Protein AF-A0A2P4ET01-F1 (afdb_monomer_lite)

Organism: NCBI:txid1708783

Radius of gyration: 26.39 Å; chains: 1; bounding box: 50×72×76 Å

Sequence (195 aa):
MEWIFYALVLAAALVLLSKARKNETTRSTWNAPTLKTTQPKAQEDEKKPEQSKGAKKWDDGYKYAPDEAWPFTKRRLITDTEIVLFERLKEALPNHHIFTQVQLSQMVSIKKGHSFQRWFARISRMSVDFVVTDQNLNTIAAIELDDKTHYMDEQRQKADAKKDKVLTAAGIRVIRWRCEVMPSTEQIALAFPEA

pLDDT: mean 77.94, std 24.0, range [29.92, 98.62]

Structure (mmCIF, N/CA/C/O backbone):
data_AF-A0A2P4ET01-F1
#
_entry.id   AF-A0A2P4ET01-F1
#
loop_
_atom_site.group_PDB
_atom_site.id
_atom_site.type_symbol
_atom_site.label_atom_id
_atom_site.label_alt_id
_atom_site.label_comp_id
_atom_site.label_asym_id
_atom_site.label_entity_id
_atom_site.label_seq_id
_atom_site.pdbx_PDB_ins_code
_atom_site.Cartn_x
_atom_site.Cartn_y
_atom_site.Cartn_z
_atom_site.occupancy
_atom_site.B_iso_or_equiv
_atom_site.auth_seq_id
_atom_site.auth_comp_id
_atom_site.auth_asym_id
_atom_site.auth_atom_id
_atom_site.pdbx_PDB_model_num
ATOM 1 N N . MET A 1 1 ? -17.326 -51.493 27.953 1.00 59.59 1 MET A N 1
ATOM 2 C CA . MET A 1 1 ? -17.780 -51.684 26.557 1.00 59.59 1 MET A CA 1
ATOM 3 C C . MET A 1 1 ? -17.803 -50.384 25.741 1.00 59.59 1 MET A C 1
ATOM 5 O O . MET A 1 1 ? -17.808 -50.478 24.527 1.00 59.59 1 MET A O 1
ATOM 9 N N . GLU A 1 2 ? -17.704 -49.195 26.354 1.00 60.84 2 GLU A N 1
ATOM 10 C CA . GLU A 1 2 ? -17.703 -47.897 25.637 1.00 60.84 2 GLU A CA 1
ATOM 11 C C . GLU A 1 2 ? -16.335 -47.466 25.054 1.00 60.84 2 GLU A C 1
ATOM 13 O O . GLU A 1 2 ? -16.271 -46.642 24.151 1.00 60.84 2 GLU A O 1
ATOM 18 N N . TRP A 1 3 ? -15.212 -48.041 25.503 1.00 47.56 3 TRP A N 1
ATOM 19 C CA . TRP A 1 3 ? -13.865 -47.607 25.077 1.00 47.56 3 TRP A CA 1
ATOM 20 C C . TRP A 1 3 ? -13.464 -48.077 23.667 1.00 47.56 3 TRP A C 1
ATOM 22 O O . TRP A 1 3 ? -12.583 -47.489 23.042 1.00 47.56 3 TRP A O 1
ATOM 32 N N . ILE A 1 4 ? -14.122 -49.116 23.143 1.00 61.19 4 ILE A N 1
ATOM 33 C CA . ILE A 1 4 ? -13.810 -49.683 21.821 1.00 61.19 4 ILE A CA 1
ATOM 34 C C . ILE A 1 4 ? -14.336 -48.768 20.701 1.00 61.19 4 ILE A C 1
ATOM 36 O O . ILE A 1 4 ? -13.681 -48.626 19.669 1.00 61.19 4 ILE A O 1
ATOM 40 N N . PHE A 1 5 ? -15.457 -48.069 20.921 1.00 57.66 5 PHE A N 1
ATOM 41 C CA . PHE A 1 5 ? -15.995 -47.112 19.949 1.00 57.66 5 PHE A CA 1
ATOM 42 C C . PHE A 1 5 ? -15.116 -45.861 19.821 1.00 57.66 5 PHE A C 1
ATOM 44 O O . PHE A 1 5 ? -14.826 -45.437 18.703 1.00 57.66 5 PHE A O 1
ATOM 51 N N . TYR A 1 6 ? -14.597 -45.326 20.933 1.00 63.03 6 TYR A N 1
ATOM 52 C CA . TYR A 1 6 ? -13.664 -44.192 20.891 1.00 63.03 6 TYR A CA 1
ATOM 53 C C . TYR A 1 6 ? -12.343 -44.550 20.199 1.00 63.03 6 TYR A C 1
ATOM 55 O O . TYR A 1 6 ? -11.844 -43.756 19.404 1.00 63.03 6 TYR A O 1
ATOM 63 N N . ALA A 1 7 ? -11.811 -45.759 20.419 1.00 65.75 7 ALA A N 1
ATOM 64 C CA . ALA A 1 7 ? -10.594 -46.223 19.749 1.00 65.75 7 ALA A CA 1
ATOM 65 C C . ALA A 1 7 ? -10.769 -46.361 18.223 1.00 65.75 7 ALA A C 1
ATOM 67 O O . ALA A 1 7 ? -9.862 -46.009 17.466 1.00 65.75 7 ALA A O 1
ATOM 68 N N . LEU A 1 8 ? -11.940 -46.810 17.756 1.00 62.75 8 LEU A N 1
ATOM 69 C CA . LEU A 1 8 ? -12.240 -46.931 16.324 1.00 62.75 8 LEU A CA 1
ATOM 70 C C . LEU A 1 8 ? 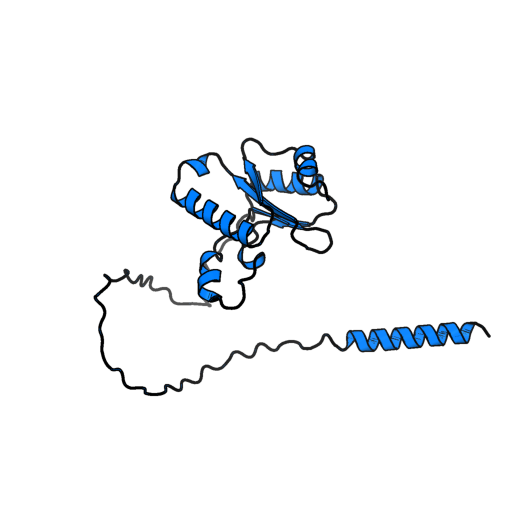-12.433 -45.570 15.641 1.00 62.75 8 LEU A C 1
ATOM 72 O O . LEU A 1 8 ? -11.940 -45.375 14.529 1.00 62.75 8 LEU A O 1
ATOM 76 N N . VAL A 1 9 ? -13.081 -44.608 16.307 1.00 69.06 9 VAL A N 1
ATOM 77 C CA . VAL A 1 9 ? -13.248 -43.244 15.773 1.00 69.06 9 VAL A CA 1
ATOM 78 C C . VAL A 1 9 ? -11.900 -42.512 15.700 1.00 69.06 9 VAL A C 1
ATOM 80 O O . VAL A 1 9 ? -11.610 -41.865 14.692 1.00 69.06 9 VAL A O 1
ATOM 83 N N . LEU A 1 10 ? -11.028 -42.674 16.703 1.00 68.62 10 LEU A N 1
ATOM 84 C CA . LEU A 1 10 ? -9.681 -42.085 16.695 1.00 68.62 10 LEU A CA 1
ATOM 85 C C . LEU A 1 10 ? -8.776 -42.714 15.624 1.00 68.62 10 LEU A C 1
ATOM 87 O O . LEU A 1 10 ? -8.044 -41.999 14.937 1.00 68.62 10 LEU A O 1
ATOM 91 N N . ALA A 1 11 ? -8.864 -44.034 15.425 1.00 68.06 11 ALA A N 1
ATOM 92 C CA . ALA A 1 11 ? -8.135 -44.727 14.365 1.00 68.06 11 ALA A CA 1
ATOM 93 C C . ALA A 1 11 ? -8.599 -44.281 12.964 1.00 68.06 11 ALA A C 1
ATOM 95 O O . ALA A 1 11 ? -7.764 -44.027 12.094 1.00 68.06 11 ALA A O 1
ATOM 96 N N . ALA A 1 12 ? -9.909 -44.106 12.750 1.00 65.19 12 ALA A N 1
ATOM 97 C CA . ALA A 1 12 ? -10.452 -43.604 11.487 1.00 65.19 12 ALA A CA 1
ATOM 98 C C . ALA A 1 12 ? -10.036 -42.145 11.206 1.00 65.19 12 ALA A C 1
ATOM 100 O O . ALA A 1 12 ? -9.646 -41.826 10.079 1.00 65.19 12 ALA A O 1
ATOM 101 N N . ALA A 1 13 ? -10.037 -41.276 12.224 1.00 67.88 13 ALA A N 1
ATOM 102 C CA . ALA A 1 13 ? -9.592 -39.886 12.103 1.00 67.88 13 ALA A CA 1
ATOM 103 C C . ALA A 1 13 ? -8.090 -39.780 11.775 1.00 67.88 13 ALA A C 1
ATOM 105 O O . ALA A 1 13 ? -7.708 -39.015 10.889 1.00 67.88 13 ALA A O 1
ATOM 106 N N . LEU A 1 14 ? -7.237 -40.597 12.408 1.00 62.78 14 LEU A N 1
ATOM 107 C CA . LEU A 1 14 ? -5.798 -40.648 12.111 1.00 62.78 14 LEU A CA 1
ATOM 108 C C . LEU A 1 14 ? -5.507 -41.168 10.694 1.00 62.78 14 LEU A C 1
ATOM 110 O O . LEU A 1 14 ? -4.622 -40.642 10.015 1.00 62.78 14 LEU A O 1
ATOM 114 N N . VAL A 1 15 ? -6.277 -42.145 10.202 1.00 63.66 15 VAL A N 1
ATOM 115 C CA . VAL A 1 15 ? -6.161 -42.626 8.814 1.00 63.66 15 VAL A CA 1
ATOM 116 C C . VAL A 1 15 ? -6.576 -41.538 7.815 1.00 63.66 15 VAL A C 1
ATOM 118 O O . VAL A 1 15 ? -5.875 -41.348 6.815 1.00 63.66 15 VAL A O 1
ATOM 121 N N . LEU A 1 16 ? -7.641 -40.777 8.092 1.00 54.50 16 LEU A N 1
ATOM 122 C CA . LEU A 1 16 ? -8.077 -39.650 7.254 1.00 54.50 16 LEU A CA 1
ATOM 123 C C . LEU A 1 16 ? -7.055 -38.497 7.249 1.00 54.50 16 LEU A C 1
ATOM 125 O O . LEU A 1 16 ? -6.711 -38.000 6.176 1.00 54.50 16 LEU A O 1
ATOM 129 N N . LEU A 1 17 ? -6.474 -38.151 8.403 1.00 54.31 17 LEU A N 1
ATOM 130 C CA . LEU A 1 17 ? -5.383 -37.171 8.514 1.00 54.31 17 LEU A CA 1
ATOM 131 C C . LEU A 1 17 ? -4.101 -37.632 7.794 1.00 54.31 17 LEU A C 1
ATOM 133 O O . LEU A 1 17 ? -3.411 -36.819 7.179 1.00 54.31 17 LEU A O 1
ATOM 137 N N . SER A 1 18 ? -3.804 -38.938 7.782 1.00 53.22 18 SER A N 1
ATOM 138 C CA . SER A 1 18 ? -2.654 -39.489 7.046 1.00 53.22 18 SER A CA 1
ATOM 139 C C . SER A 1 18 ? -2.829 -39.453 5.520 1.00 53.22 18 SER A C 1
ATOM 141 O O . SER A 1 18 ? -1.851 -39.256 4.795 1.00 53.22 18 SER A O 1
ATOM 143 N N . LYS A 1 19 ? -4.068 -39.610 5.023 1.00 49.25 19 LYS A N 1
ATOM 144 C CA . LYS A 1 19 ? -4.393 -39.504 3.591 1.00 49.25 19 LYS A CA 1
ATOM 145 C C . LYS A 1 19 ? -4.434 -38.048 3.126 1.00 49.25 19 LYS A C 1
ATOM 147 O O . LYS A 1 19 ? -3.954 -37.772 2.032 1.00 49.25 19 LYS A O 1
ATOM 152 N N . ALA A 1 20 ? -4.912 -37.123 3.962 1.00 51.88 20 ALA A N 1
ATOM 153 C CA . ALA A 1 20 ? -4.895 -35.690 3.661 1.00 51.88 20 ALA A CA 1
ATOM 154 C C . ALA A 1 20 ? -3.463 -35.120 3.596 1.00 51.88 20 ALA A C 1
ATOM 156 O O . ALA A 1 20 ? -3.163 -34.305 2.730 1.00 51.88 20 ALA A O 1
ATOM 157 N N . ARG A 1 21 ? -2.540 -35.619 4.432 1.00 46.16 21 ARG A N 1
ATOM 158 C CA . ARG A 1 21 ? -1.136 -35.165 4.467 1.00 46.16 21 ARG A CA 1
ATOM 159 C C . ARG A 1 21 ? -0.253 -35.712 3.331 1.00 46.16 21 ARG A C 1
ATOM 161 O O . ARG A 1 21 ? 0.862 -35.236 3.151 1.00 46.16 21 ARG A O 1
ATOM 168 N N . LYS A 1 22 ? -0.720 -36.695 2.548 1.00 39.56 22 LYS A N 1
ATOM 169 C CA . LYS A 1 22 ? 0.042 -37.283 1.424 1.00 39.56 22 LYS A CA 1
ATOM 170 C C . LYS A 1 22 ? -0.187 -36.611 0.063 1.00 39.56 22 LYS A C 1
ATOM 172 O O . LYS A 1 22 ? 0.472 -37.001 -0.895 1.00 39.56 22 LYS A O 1
ATOM 177 N N . ASN A 1 23 ? -1.036 -35.583 -0.017 1.00 43.16 23 ASN A N 1
ATOM 178 C CA . ASN A 1 23 ? -1.298 -34.848 -1.264 1.00 43.16 23 ASN A CA 1
ATOM 179 C C . ASN A 1 23 ? -0.578 -33.493 -1.382 1.00 43.16 23 ASN A C 1
ATOM 181 O O . ASN A 1 23 ? -0.765 -32.794 -2.372 1.00 43.16 23 ASN A O 1
ATOM 185 N N . GLU A 1 24 ? 0.315 -33.155 -0.452 1.00 46.00 24 GLU A N 1
ATOM 186 C CA . GLU A 1 24 ? 1.169 -31.962 -0.536 1.00 46.00 24 GLU A CA 1
ATOM 187 C C . GLU A 1 24 ? 2.645 -32.358 -0.524 1.00 46.00 24 GLU A C 1
ATOM 189 O O . GLU A 1 24 ? 3.422 -32.021 0.366 1.00 46.00 24 GLU A O 1
ATOM 194 N N . THR A 1 25 ? 3.066 -33.142 -1.514 1.00 41.62 25 THR A N 1
ATOM 195 C CA . THR A 1 25 ? 4.495 -33.271 -1.824 1.00 41.62 25 THR A CA 1
ATOM 196 C C . THR A 1 25 ? 4.702 -33.523 -3.312 1.00 41.62 25 THR A C 1
ATOM 198 O O . THR A 1 25 ? 5.247 -34.537 -3.730 1.00 41.62 25 THR A O 1
ATOM 201 N N . THR A 1 26 ? 4.313 -32.554 -4.136 1.00 33.81 26 THR A N 1
ATOM 202 C CA . THR A 1 26 ? 4.977 -32.330 -5.423 1.00 33.81 26 THR A CA 1
ATOM 203 C C . THR A 1 26 ? 5.833 -31.085 -5.276 1.00 33.81 26 THR A C 1
ATOM 205 O O . THR A 1 26 ? 5.405 -29.965 -5.543 1.00 33.81 26 THR A O 1
ATOM 208 N N . ARG A 1 27 ? 7.059 -31.295 -4.793 1.00 32.06 27 ARG A N 1
ATOM 209 C CA . ARG A 1 27 ? 8.150 -30.331 -4.905 1.00 32.06 27 ARG A CA 1
ATOM 210 C C . ARG A 1 27 ? 8.360 -30.125 -6.405 1.00 32.06 27 ARG A C 1
ATOM 212 O O . ARG A 1 27 ? 8.862 -31.026 -7.073 1.00 32.06 27 ARG A O 1
ATOM 219 N N . SER A 1 28 ? 7.893 -29.005 -6.952 1.00 32.97 28 SER A N 1
ATOM 220 C CA . SER A 1 28 ? 8.136 -28.677 -8.352 1.00 32.97 28 SER A CA 1
ATOM 221 C C . SER A 1 28 ? 9.637 -28.460 -8.520 1.00 32.97 28 SER A C 1
ATOM 223 O O . SER A 1 28 ? 10.211 -27.453 -8.110 1.00 32.97 28 SER A O 1
ATOM 225 N N . THR A 1 29 ? 10.314 -29.456 -9.079 1.00 33.69 29 THR A N 1
ATOM 226 C CA . THR A 1 29 ? 11.638 -29.255 -9.649 1.00 33.69 29 THR A CA 1
ATOM 227 C C . THR A 1 29 ? 11.449 -28.287 -10.807 1.00 33.69 29 THR A C 1
ATOM 229 O O . THR A 1 29 ? 10.887 -28.654 -11.841 1.00 33.69 29 THR A O 1
ATOM 232 N N . TRP A 1 30 ? 11.853 -27.033 -10.619 1.00 30.77 30 TRP A N 1
ATOM 233 C CA . TRP A 1 30 ? 12.035 -26.101 -11.722 1.00 30.77 30 TRP A CA 1
ATOM 234 C C . TRP A 1 30 ? 13.070 -26.701 -12.679 1.00 30.77 30 TRP A C 1
ATOM 236 O O . TRP A 1 30 ? 14.272 -26.588 -12.464 1.00 30.77 30 TRP A O 1
ATOM 246 N N . ASN A 1 31 ? 12.591 -27.366 -13.728 1.00 40.50 31 ASN A N 1
ATOM 247 C CA . ASN A 1 31 ? 13.390 -27.708 -14.892 1.00 40.50 31 ASN A CA 1
ATOM 248 C C . ASN A 1 31 ? 13.282 -26.530 -15.859 1.00 40.50 31 ASN A C 1
ATOM 250 O O . ASN A 1 31 ? 12.220 -26.284 -16.431 1.00 40.50 31 ASN A O 1
ATOM 254 N N . ALA A 1 32 ? 14.373 -25.781 -16.016 1.00 37.53 32 ALA A N 1
ATOM 255 C CA . ALA A 1 32 ? 14.478 -24.774 -17.062 1.00 37.53 32 ALA A CA 1
ATOM 256 C C . ALA A 1 32 ? 14.267 -25.448 -18.434 1.00 37.53 32 ALA A C 1
ATOM 258 O O . ALA A 1 32 ? 14.922 -26.458 -18.711 1.00 37.53 32 ALA A O 1
ATOM 259 N N . PRO A 1 33 ? 13.390 -24.932 -19.314 1.00 34.91 33 PRO A N 1
ATOM 260 C CA . PRO A 1 33 ? 13.325 -25.423 -20.679 1.00 34.91 33 PRO A CA 1
ATOM 261 C C . PRO A 1 33 ? 14.655 -25.105 -21.364 1.00 34.91 33 PRO A C 1
ATOM 263 O O . PRO A 1 33 ? 15.027 -23.942 -21.521 1.00 34.91 33 PRO A O 1
ATOM 266 N N . THR A 1 34 ? 15.382 -26.140 -21.776 1.00 36.97 34 THR A N 1
ATOM 267 C CA . THR A 1 34 ? 16.484 -25.989 -22.722 1.00 36.97 34 THR A CA 1
ATOM 268 C C . THR A 1 34 ? 15.888 -25.490 -24.035 1.00 36.97 34 THR A C 1
ATOM 270 O O . THR A 1 34 ? 15.193 -26.224 -24.735 1.00 36.97 34 THR A O 1
ATOM 273 N N . LEU A 1 35 ? 16.135 -24.221 -24.364 1.00 34.50 35 LEU A N 1
ATOM 274 C CA . LEU A 1 35 ? 15.866 -23.666 -25.688 1.00 34.50 35 LEU A CA 1
ATOM 275 C C . LEU A 1 35 ? 16.778 -24.376 -26.695 1.00 34.50 35 LEU A C 1
ATOM 277 O O . LEU A 1 35 ? 17.897 -23.947 -26.967 1.00 34.50 35 LEU A O 1
ATOM 281 N N . LYS A 1 36 ? 16.304 -25.497 -27.242 1.00 33.72 36 LYS A N 1
ATOM 282 C CA . LYS A 1 36 ? 16.839 -26.044 -28.485 1.00 33.72 36 LYS A CA 1
ATOM 283 C C . LYS A 1 36 ? 16.315 -25.181 -29.625 1.00 33.72 36 LYS A C 1
ATOM 285 O O . LYS A 1 36 ? 15.137 -25.220 -29.965 1.00 33.72 36 LYS A O 1
ATOM 290 N N . THR A 1 37 ? 17.217 -24.388 -30.189 1.00 37.09 37 THR A N 1
ATOM 291 C CA . THR A 1 37 ? 17.047 -23.706 -31.469 1.00 37.09 37 THR A CA 1
ATOM 292 C C . THR A 1 37 ? 16.610 -24.707 -32.533 1.00 37.09 37 THR A C 1
ATOM 294 O O . THR A 1 37 ? 17.335 -25.643 -32.863 1.00 37.09 37 THR A O 1
ATOM 297 N N . THR A 1 38 ? 15.432 -24.499 -33.108 1.00 29.92 38 THR A N 1
ATOM 298 C CA . THR A 1 38 ? 15.078 -25.027 -34.427 1.00 29.92 38 THR A CA 1
ATOM 299 C C . THR A 1 38 ? 14.215 -23.972 -35.104 1.00 29.92 38 THR A C 1
ATOM 301 O O . THR A 1 38 ? 13.073 -23.744 -34.716 1.00 29.92 38 THR A O 1
ATOM 304 N N . GLN A 1 39 ? 14.809 -23.260 -36.060 1.00 30.83 39 GLN A N 1
ATOM 305 C CA . GLN A 1 39 ? 14.118 -22.291 -36.906 1.00 30.83 39 GLN A CA 1
ATOM 306 C C . GLN A 1 39 ? 13.350 -23.041 -38.008 1.00 30.83 39 GLN A C 1
ATOM 308 O O . GLN A 1 39 ? 13.971 -23.834 -38.718 1.00 30.83 39 GLN A O 1
ATOM 313 N N . PRO A 1 40 ? 12.050 -22.782 -38.224 1.00 32.19 40 PRO A N 1
ATOM 314 C CA . PRO A 1 40 ? 11.396 -23.076 -39.490 1.00 32.19 40 PRO A CA 1
ATOM 315 C C . PRO A 1 40 ? 11.608 -21.902 -40.455 1.00 32.19 40 PRO A C 1
ATOM 317 O O . PRO A 1 40 ? 11.363 -20.746 -40.114 1.00 32.19 40 PRO A O 1
ATOM 320 N N . LYS A 1 41 ? 12.062 -22.208 -41.672 1.00 32.31 41 LYS A N 1
ATOM 321 C CA . LYS A 1 41 ? 12.221 -21.261 -42.781 1.00 32.31 41 LYS A CA 1
ATOM 322 C C . LYS A 1 41 ? 10.844 -21.009 -43.409 1.00 32.31 41 LYS A C 1
ATOM 324 O O . LYS A 1 41 ? 10.270 -21.935 -43.974 1.00 32.31 41 LYS A O 1
ATOM 329 N N . ALA A 1 42 ? 10.329 -19.786 -43.322 1.00 33.62 42 ALA A N 1
ATOM 330 C CA . ALA A 1 42 ? 9.162 -19.336 -44.079 1.00 33.62 42 ALA A CA 1
ATOM 331 C C . ALA A 1 42 ? 9.531 -18.051 -44.832 1.00 33.62 42 ALA A C 1
ATOM 333 O O . ALA A 1 42 ? 10.117 -17.140 -44.252 1.00 33.62 42 ALA A O 1
ATOM 334 N N . GLN A 1 43 ? 9.261 -18.052 -46.138 1.00 32.50 43 GLN A N 1
ATOM 335 C CA . GLN A 1 43 ? 9.552 -16.978 -47.087 1.00 32.50 43 GLN A CA 1
ATOM 336 C C . GLN A 1 43 ? 8.776 -15.699 -46.748 1.00 32.50 43 GLN A C 1
ATOM 338 O O . GLN A 1 43 ? 7.576 -15.745 -46.488 1.00 32.50 43 GLN A O 1
ATOM 343 N N . GLU A 1 44 ? 9.490 -14.575 -46.768 1.00 32.09 44 GLU A N 1
ATOM 344 C CA . GLU A 1 44 ? 8.972 -13.220 -46.598 1.00 32.09 44 GLU A CA 1
ATOM 345 C C . GLU A 1 44 ? 8.571 -12.6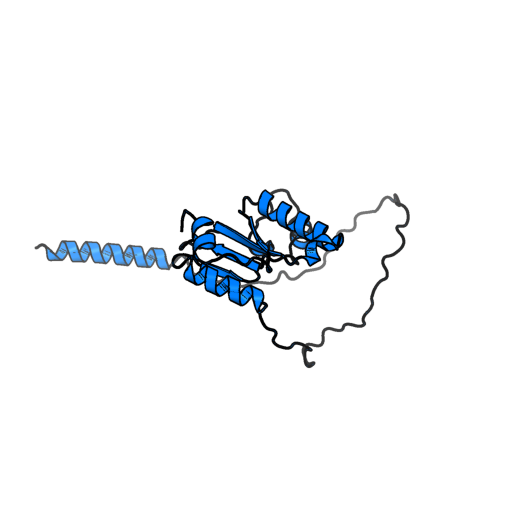42 -47.962 1.00 32.09 44 GLU A C 1
ATOM 347 O O . GLU A 1 44 ? 9.413 -12.537 -48.853 1.00 32.09 44 GLU A O 1
ATOM 352 N N . ASP A 1 45 ? 7.311 -12.223 -48.100 1.00 32.59 45 ASP A N 1
ATOM 353 C CA . ASP A 1 45 ? 6.897 -11.238 -49.101 1.00 32.59 45 ASP A CA 1
ATOM 354 C C . ASP A 1 45 ? 6.913 -9.846 -48.445 1.00 32.59 45 ASP A C 1
ATOM 356 O O . ASP A 1 45 ? 6.194 -9.567 -47.480 1.00 32.59 45 ASP A O 1
ATOM 360 N N . GLU A 1 46 ? 7.781 -8.976 -48.961 1.00 35.09 46 GLU A N 1
ATOM 361 C CA . GLU A 1 46 ? 8.035 -7.612 -48.495 1.00 35.09 46 GLU A CA 1
ATOM 362 C C . GLU A 1 46 ? 6.811 -6.687 -48.612 1.00 35.09 46 GLU A C 1
ATOM 364 O O . GLU A 1 46 ? 6.335 -6.388 -49.708 1.00 35.09 46 GLU A O 1
ATOM 369 N N . LYS A 1 47 ? 6.417 -6.065 -47.491 1.00 32.56 47 LYS A N 1
ATOM 370 C CA . LYS A 1 47 ? 5.928 -4.673 -47.477 1.00 32.56 47 LYS A CA 1
ATOM 371 C C . LYS A 1 47 ? 6.508 -3.920 -46.281 1.00 32.56 47 LYS A C 1
ATOM 373 O O . LYS A 1 47 ? 6.190 -4.197 -45.129 1.00 32.56 47 LYS A O 1
ATOM 378 N N . LYS A 1 48 ? 7.369 -2.950 -46.587 1.00 32.88 48 LYS A N 1
ATOM 379 C CA . LYS A 1 48 ? 8.120 -2.098 -45.655 1.00 32.88 48 LYS A CA 1
ATOM 380 C C . LYS A 1 48 ? 7.245 -0.954 -45.117 1.00 32.88 48 LYS A C 1
ATOM 382 O O . LYS A 1 48 ? 6.804 -0.142 -45.929 1.00 32.88 48 LYS A O 1
ATOM 387 N N . PRO A 1 49 ? 7.050 -0.797 -43.793 1.00 33.16 49 PRO A N 1
ATOM 388 C CA . PRO A 1 49 ? 6.631 0.472 -43.229 1.00 33.16 49 PRO A CA 1
ATOM 389 C C . PRO A 1 49 ? 7.854 1.285 -42.787 1.00 33.16 49 PRO A C 1
ATOM 391 O O . PRO A 1 49 ? 8.713 0.839 -42.030 1.00 33.16 49 PRO A O 1
ATOM 394 N N . GLU A 1 50 ? 7.901 2.476 -43.366 1.00 36.34 50 GLU A N 1
ATOM 395 C CA . GLU A 1 50 ? 8.470 3.747 -42.921 1.00 36.34 50 GLU A CA 1
ATOM 396 C C . GLU A 1 50 ? 9.232 3.805 -41.580 1.00 36.34 50 GLU A C 1
ATOM 398 O O . GLU A 1 50 ? 8.766 3.422 -40.508 1.00 36.34 50 GLU A O 1
ATOM 403 N N . GLN A 1 51 ? 10.438 4.365 -41.677 1.00 34.59 51 GLN A N 1
ATOM 404 C CA . GLN A 1 51 ? 11.468 4.448 -40.649 1.00 34.59 51 GLN A CA 1
ATOM 405 C C . GLN A 1 51 ? 11.049 5.324 -39.456 1.00 34.59 51 GLN A C 1
ATOM 407 O O . GLN A 1 51 ? 11.107 6.553 -39.517 1.00 34.59 51 GLN A O 1
ATOM 412 N N . SER A 1 52 ? 10.737 4.704 -38.315 1.00 38.34 52 SER A N 1
ATOM 413 C CA . SER A 1 52 ? 10.735 5.417 -37.035 1.00 38.34 52 SER A CA 1
ATOM 414 C C . SER A 1 52 ? 12.179 5.672 -36.591 1.00 38.34 52 SER A C 1
ATOM 416 O O . SER A 1 52 ? 12.942 4.730 -36.363 1.00 38.34 52 SER A O 1
ATOM 418 N N . LYS A 1 53 ? 12.549 6.952 -36.475 1.00 36.09 53 LYS A N 1
ATOM 419 C CA . LYS A 1 53 ? 13.857 7.439 -36.011 1.00 36.09 53 LYS A CA 1
ATOM 420 C C . LYS A 1 53 ? 14.314 6.687 -34.750 1.00 36.09 53 LYS A C 1
ATOM 422 O O . LYS A 1 53 ? 13.580 6.602 -33.769 1.00 36.09 53 LYS A O 1
ATOM 427 N N . GLY A 1 54 ? 15.517 6.114 -34.829 1.00 36.62 54 GLY A N 1
ATOM 428 C CA . GLY A 1 54 ? 16.051 5.136 -33.886 1.00 36.62 54 GLY A CA 1
ATOM 429 C C . GLY A 1 54 ? 16.100 5.620 -32.438 1.00 36.62 54 GLY A C 1
ATOM 430 O O . GLY A 1 54 ? 16.628 6.690 -32.137 1.00 36.62 54 GLY A O 1
ATOM 431 N N . ALA A 1 55 ? 15.589 4.786 -31.532 1.00 47.12 55 ALA A N 1
ATOM 432 C CA . ALA A 1 55 ? 15.887 4.901 -30.114 1.00 47.12 55 ALA A CA 1
ATOM 433 C C . ALA A 1 55 ? 17.406 4.771 -29.921 1.00 47.12 55 ALA A C 1
ATOM 435 O O . ALA A 1 55 ? 18.023 3.814 -30.392 1.00 47.12 55 ALA A O 1
ATOM 436 N N . LYS A 1 56 ? 18.011 5.754 -29.251 1.00 40.84 56 LYS A N 1
ATOM 437 C CA . LYS A 1 56 ? 19.436 5.763 -28.910 1.00 40.84 56 LYS A CA 1
ATOM 438 C C . LYS A 1 56 ? 19.749 4.490 -28.108 1.00 40.84 56 LYS A C 1
ATOM 440 O O . LYS A 1 56 ? 19.207 4.299 -27.020 1.00 40.84 56 LYS A O 1
ATOM 445 N N . LYS A 1 57 ? 20.563 3.596 -28.675 1.00 44.44 57 LYS A N 1
ATOM 446 C CA . LYS A 1 57 ? 21.001 2.356 -28.026 1.00 44.44 57 LYS A CA 1
ATOM 447 C C . LYS A 1 57 ? 22.058 2.739 -26.990 1.00 44.44 57 LYS A C 1
ATOM 449 O O . LYS A 1 57 ? 23.139 3.186 -27.360 1.00 44.44 57 LYS A O 1
ATOM 454 N N . TRP A 1 58 ? 21.712 2.649 -25.711 1.00 43.09 58 TRP A N 1
ATOM 455 C CA . TRP A 1 58 ? 22.668 2.813 -24.621 1.00 43.09 58 TRP A CA 1
ATOM 456 C C . TRP A 1 58 ? 23.443 1.499 -24.513 1.00 43.09 58 TRP A C 1
ATOM 458 O O . TRP A 1 58 ? 22.896 0.506 -24.047 1.00 43.09 58 TRP A O 1
ATOM 468 N N . ASP A 1 59 ? 24.661 1.470 -25.049 1.00 64.31 59 ASP A N 1
ATOM 469 C CA . ASP A 1 59 ? 25.657 0.469 -24.671 1.00 64.31 59 ASP A CA 1
ATOM 470 C C . ASP A 1 59 ? 26.407 1.062 -23.479 1.00 64.31 59 ASP A C 1
ATOM 472 O O . ASP A 1 59 ? 27.339 1.846 -23.640 1.00 64.31 59 ASP A O 1
ATOM 476 N N . ASP A 1 60 ? 25.899 0.803 -22.275 1.00 69.62 60 ASP A N 1
ATOM 477 C CA . ASP A 1 60 ? 26.551 1.213 -21.030 1.00 69.62 60 ASP A CA 1
ATOM 478 C C . ASP A 1 60 ? 27.756 0.318 -20.691 1.00 69.62 60 ASP A C 1
ATOM 480 O O . ASP A 1 60 ? 28.386 0.499 -19.650 1.00 69.62 60 ASP A O 1
ATOM 484 N N . GLY A 1 61 ? 28.095 -0.641 -21.565 1.00 71.00 61 GLY A N 1
ATOM 485 C CA . GLY A 1 61 ? 29.179 -1.585 -21.350 1.00 71.00 61 GLY A CA 1
ATOM 486 C C . GLY A 1 61 ? 28.919 -2.550 -20.194 1.00 71.00 61 GLY A C 1
ATOM 487 O O . GLY A 1 61 ? 29.865 -3.213 -19.762 1.00 71.00 61 GLY A O 1
ATOM 488 N N . TYR A 1 62 ? 27.679 -2.647 -19.687 1.00 76.94 62 TYR A N 1
ATOM 489 C CA . TYR A 1 62 ? 27.351 -3.538 -18.580 1.00 76.94 62 TYR A CA 1
ATOM 490 C C . TYR A 1 62 ? 27.625 -4.992 -18.972 1.00 76.94 62 TYR A C 1
ATOM 492 O O . TYR A 1 62 ? 26.930 -5.597 -19.794 1.00 76.94 62 TYR A O 1
ATOM 500 N N . LYS A 1 63 ? 28.652 -5.572 -18.351 1.00 80.38 63 LYS A N 1
ATOM 501 C CA . LYS A 1 63 ? 28.937 -7.003 -18.397 1.00 80.38 63 LYS A CA 1
ATOM 502 C C . LYS A 1 63 ? 28.556 -7.585 -17.053 1.00 80.38 63 LYS A C 1
ATOM 504 O O . LYS A 1 63 ? 29.010 -7.118 -16.015 1.00 80.38 63 LYS A O 1
ATOM 509 N N . TYR A 1 64 ? 27.718 -8.613 -17.082 1.00 83.25 64 TYR A N 1
ATOM 510 C CA . TYR A 1 64 ? 27.408 -9.364 -15.880 1.00 83.25 64 TYR A CA 1
ATOM 511 C C . TYR A 1 64 ? 28.687 -10.038 -15.365 1.00 83.25 64 TYR A C 1
ATOM 513 O O . TYR A 1 64 ? 29.193 -10.967 -15.995 1.00 83.25 64 TYR A O 1
ATOM 521 N N . ALA A 1 65 ? 29.202 -9.544 -14.242 1.00 83.94 65 ALA A N 1
ATOM 522 C CA . ALA A 1 65 ? 30.383 -10.057 -13.565 1.00 83.94 65 ALA A CA 1
ATOM 523 C C . ALA A 1 65 ? 29.972 -10.513 -12.152 1.00 83.94 65 ALA A C 1
ATOM 525 O O . ALA A 1 65 ? 29.888 -9.698 -11.232 1.00 83.94 65 ALA A O 1
ATOM 526 N N . PRO A 1 66 ? 29.629 -11.801 -11.966 1.00 87.62 66 PRO A N 1
ATOM 527 C CA . PRO A 1 66 ? 29.139 -12.299 -10.680 1.00 87.62 66 PRO A CA 1
ATOM 528 C C . PRO A 1 66 ? 30.208 -12.274 -9.581 1.00 87.62 66 PRO A C 1
ATOM 530 O O . PRO A 1 66 ? 29.854 -12.228 -8.408 1.00 87.62 66 PRO A O 1
ATOM 533 N N . ASP A 1 67 ? 31.487 -12.280 -9.963 1.00 92.00 67 ASP A N 1
ATOM 534 C CA . ASP A 1 67 ? 32.629 -12.314 -9.044 1.00 92.00 67 ASP A CA 1
ATOM 535 C C . ASP A 1 67 ? 33.072 -10.914 -8.574 1.00 92.00 67 ASP A C 1
ATOM 537 O O . ASP A 1 67 ? 33.948 -10.787 -7.719 1.00 92.00 67 ASP A O 1
ATOM 541 N N . GLU A 1 68 ? 32.482 -9.848 -9.122 1.00 91.69 68 GLU A N 1
ATOM 542 C CA . GLU A 1 68 ? 32.757 -8.473 -8.704 1.00 91.69 68 GLU A CA 1
ATOM 543 C C . GLU A 1 68 ? 31.943 -8.080 -7.465 1.00 91.69 68 GLU A C 1
ATOM 545 O O . GLU A 1 68 ? 30.846 -8.581 -7.211 1.00 91.69 68 GLU A O 1
ATOM 550 N N . ALA A 1 69 ? 32.461 -7.120 -6.695 1.00 89.19 69 ALA A N 1
ATOM 551 C CA . ALA A 1 69 ? 31.718 -6.539 -5.587 1.00 89.19 69 ALA A CA 1
ATOM 552 C C . ALA A 1 69 ? 30.504 -5.759 -6.115 1.00 89.19 69 ALA A C 1
ATOM 554 O O . ALA A 1 69 ? 30.642 -4.782 -6.852 1.00 89.19 69 ALA A O 1
ATOM 555 N N . TRP A 1 70 ? 29.301 -6.175 -5.720 1.00 89.50 70 TRP A N 1
ATOM 556 C CA . TRP A 1 70 ? 28.074 -5.517 -6.160 1.00 89.50 70 TRP A CA 1
ATOM 557 C C . TRP A 1 70 ? 27.838 -4.196 -5.408 1.00 89.50 70 TRP A C 1
ATOM 559 O O . TRP A 1 70 ? 27.981 -4.157 -4.184 1.00 89.50 70 TRP A O 1
ATOM 569 N N . PRO A 1 71 ? 27.405 -3.120 -6.092 1.00 91.06 71 PRO A N 1
ATOM 570 C CA . PRO A 1 71 ? 27.290 -1.781 -5.511 1.00 91.06 71 PRO A CA 1
ATOM 571 C C . PRO A 1 71 ? 25.985 -1.578 -4.714 1.00 91.06 71 PRO A C 1
ATOM 573 O O . PRO A 1 71 ? 25.340 -0.535 -4.820 1.00 91.06 71 PRO A O 1
ATOM 576 N N . PHE A 1 72 ? 25.549 -2.571 -3.932 1.00 94.25 72 PHE A N 1
ATOM 577 C CA . PHE A 1 72 ? 24.305 -2.496 -3.161 1.00 94.25 72 PHE A CA 1
ATOM 578 C C . PHE A 1 72 ? 24.568 -2.210 -1.686 1.00 94.25 72 PHE A C 1
ATOM 580 O O . PHE A 1 72 ? 25.389 -2.856 -1.040 1.00 94.25 72 PHE A O 1
ATOM 587 N N . THR A 1 73 ? 23.798 -1.283 -1.123 1.00 95.69 73 THR A N 1
ATOM 588 C CA . THR A 1 73 ? 23.774 -1.005 0.314 1.00 95.69 73 THR A CA 1
ATOM 589 C C . THR A 1 73 ? 22.356 -1.154 0.855 1.00 95.69 73 THR A C 1
ATOM 591 O O . THR A 1 73 ? 21.362 -1.004 0.139 1.00 95.69 73 THR A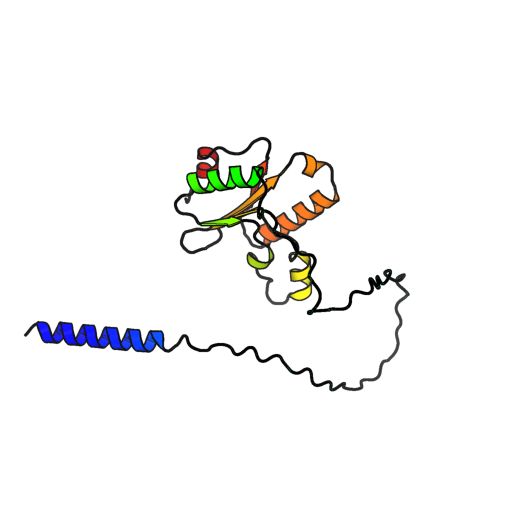 O 1
ATOM 594 N N . LYS A 1 74 ? 22.243 -1.483 2.145 1.00 96.44 74 LYS A N 1
ATOM 595 C CA . LYS A 1 74 ? 20.945 -1.560 2.818 1.00 96.44 74 LYS A CA 1
ATOM 596 C C . LYS A 1 74 ? 20.345 -0.156 2.923 1.00 96.44 74 LYS A C 1
ATOM 598 O O . LYS A 1 74 ? 20.989 0.755 3.432 1.00 96.44 74 LYS A O 1
ATOM 603 N N . ARG A 1 75 ? 19.078 -0.015 2.531 1.00 95.12 75 ARG A N 1
ATOM 604 C CA . ARG A 1 75 ? 18.268 1.188 2.770 1.00 95.12 75 ARG A CA 1
ATOM 605 C C . ARG A 1 75 ? 17.211 0.945 3.843 1.00 95.12 75 ARG A C 1
ATOM 607 O O . ARG A 1 75 ? 16.865 -0.201 4.137 1.00 95.12 75 ARG A O 1
ATOM 614 N N . ARG A 1 76 ? 16.654 2.027 4.388 1.00 94.94 76 ARG A N 1
ATOM 615 C CA . ARG A 1 76 ? 15.409 1.949 5.159 1.00 94.94 76 ARG A CA 1
ATOM 616 C C . ARG A 1 76 ? 14.257 1.544 4.229 1.00 94.94 76 ARG A C 1
ATOM 618 O O . ARG A 1 76 ? 14.246 1.930 3.058 1.00 94.94 76 ARG A O 1
ATOM 625 N N . LEU A 1 77 ? 13.326 0.739 4.742 1.00 95.25 77 LEU A N 1
ATOM 626 C CA . LEU A 1 77 ? 12.208 0.211 3.959 1.00 95.25 77 LEU A CA 1
ATOM 627 C C . LEU A 1 77 ? 11.192 1.306 3.598 1.00 95.25 77 LEU A C 1
ATOM 629 O O . LEU A 1 77 ? 10.864 1.436 2.420 1.00 95.25 77 LEU A O 1
ATOM 633 N N . ILE A 1 78 ? 10.791 2.094 4.600 1.00 96.06 78 ILE A N 1
ATOM 634 C CA . ILE A 1 78 ? 9.824 3.202 4.540 1.00 96.06 78 ILE A CA 1
ATOM 635 C C . ILE A 1 78 ? 10.394 4.470 5.206 1.00 96.06 78 ILE A C 1
ATOM 637 O O . ILE A 1 78 ? 11.365 4.393 5.961 1.00 96.06 78 ILE A O 1
ATOM 641 N N . THR A 1 79 ? 9.826 5.633 4.911 1.00 95.25 79 THR A N 1
ATOM 642 C CA . THR A 1 79 ? 10.181 6.968 5.427 1.00 95.25 79 THR A CA 1
ATOM 643 C C . THR A 1 79 ? 9.735 7.189 6.880 1.00 95.25 79 THR A C 1
ATOM 645 O O . THR A 1 79 ? 8.972 6.402 7.432 1.00 95.25 79 THR A O 1
ATOM 648 N N . ASP A 1 80 ? 10.205 8.264 7.530 1.00 95.31 80 ASP A N 1
ATOM 649 C CA . ASP A 1 80 ? 9.758 8.636 8.887 1.00 95.31 80 ASP A CA 1
ATOM 650 C C . ASP A 1 80 ? 8.247 8.911 8.954 1.00 95.31 80 ASP A C 1
ATOM 652 O O . ASP A 1 80 ? 7.574 8.469 9.884 1.00 95.31 80 ASP A O 1
ATOM 656 N N . THR A 1 81 ? 7.695 9.586 7.944 1.00 95.62 81 THR A N 1
ATOM 657 C CA . THR A 1 81 ? 6.259 9.888 7.860 1.00 95.62 81 THR A CA 1
ATOM 658 C C . THR A 1 81 ? 5.421 8.615 7.726 1.00 95.62 81 THR A C 1
ATOM 660 O O . THR A 1 81 ? 4.409 8.460 8.409 1.00 95.62 81 THR A O 1
ATOM 663 N N . GLU A 1 82 ? 5.873 7.663 6.906 1.00 96.81 82 GLU A N 1
ATOM 664 C CA . GLU A 1 82 ? 5.251 6.342 6.787 1.00 96.81 82 GLU A CA 1
ATOM 665 C C . GLU A 1 82 ? 5.337 5.542 8.094 1.00 96.81 82 GLU A C 1
ATOM 667 O O . GLU A 1 82 ? 4.377 4.865 8.445 1.00 96.81 82 GLU A O 1
ATOM 672 N N . ILE A 1 83 ? 6.438 5.637 8.852 1.00 97.50 83 ILE A N 1
ATOM 673 C CA . ILE A 1 83 ? 6.553 4.980 10.168 1.00 97.50 83 ILE A CA 1
ATOM 674 C C . ILE A 1 83 ? 5.473 5.493 11.125 1.00 97.50 83 ILE A C 1
ATOM 676 O O . ILE A 1 83 ? 4.831 4.692 11.802 1.00 97.50 83 ILE A O 1
ATOM 680 N N . VAL A 1 84 ? 5.234 6.808 11.160 1.00 97.38 84 VAL A N 1
ATOM 681 C CA . VAL A 1 84 ? 4.178 7.392 12.003 1.00 97.38 84 VAL A CA 1
ATOM 682 C C . VAL A 1 84 ? 2.811 6.820 11.636 1.00 97.38 84 VAL A C 1
ATOM 684 O O . VAL A 1 84 ? 2.060 6.429 12.529 1.00 97.38 84 VAL A O 1
ATOM 687 N N . LEU A 1 85 ? 2.484 6.739 10.342 1.00 98.19 85 LEU A N 1
ATOM 688 C CA . LEU A 1 85 ? 1.215 6.153 9.914 1.00 98.19 85 LEU A CA 1
ATOM 689 C C . LEU A 1 85 ? 1.140 4.657 10.239 1.00 98.19 85 LEU A C 1
ATOM 691 O O . LEU A 1 85 ? 0.111 4.193 10.720 1.00 98.19 85 LEU A O 1
ATOM 695 N N . PHE A 1 86 ? 2.216 3.908 10.002 1.00 98.44 86 PHE A N 1
ATOM 696 C CA . PHE A 1 86 ? 2.275 2.471 10.258 1.00 98.44 86 PHE A CA 1
ATOM 697 C C . PHE A 1 86 ? 1.967 2.133 11.719 1.00 98.44 86 PHE A C 1
ATOM 699 O O . PHE A 1 86 ? 1.178 1.227 11.987 1.00 98.44 86 PHE A O 1
ATOM 706 N N . GLU A 1 87 ? 2.539 2.878 12.666 1.00 98.38 87 GLU A N 1
ATOM 707 C CA . GLU A 1 87 ? 2.259 2.656 14.087 1.00 98.38 87 GLU A CA 1
ATOM 708 C C . GLU A 1 87 ? 0.806 3.000 14.448 1.00 98.38 87 GLU A C 1
ATOM 710 O O . GLU A 1 87 ? 0.161 2.228 15.156 1.00 98.38 87 GLU A O 1
ATOM 715 N N . ARG A 1 88 ? 0.238 4.077 13.885 1.00 98.38 88 ARG A N 1
ATOM 716 C CA . ARG A 1 88 ? -1.187 4.409 14.081 1.00 98.38 88 ARG A CA 1
ATOM 717 C C . ARG A 1 88 ? -2.120 3.364 13.472 1.00 98.38 88 ARG A C 1
ATOM 719 O O . ARG A 1 88 ? -3.145 3.047 14.062 1.00 98.38 88 ARG A O 1
ATOM 726 N N . LEU A 1 89 ? -1.771 2.807 12.310 1.00 98.38 89 LEU A N 1
ATOM 727 C CA . LEU A 1 89 ? -2.525 1.718 11.687 1.00 98.38 89 LEU A CA 1
ATOM 728 C C . LEU A 1 89 ? -2.530 0.475 12.580 1.00 98.38 89 LEU A C 1
ATOM 730 O O . LEU A 1 89 ? -3.584 -0.124 12.767 1.00 98.38 89 LEU A O 1
ATOM 734 N N . LYS A 1 90 ? -1.381 0.103 13.156 1.00 98.31 90 LYS A N 1
ATOM 735 C CA . LYS A 1 90 ? -1.283 -1.044 14.075 1.00 98.31 90 LYS A CA 1
ATOM 736 C C . LYS A 1 90 ? -2.123 -0.857 15.332 1.00 98.31 90 LYS A C 1
ATOM 738 O O . LYS A 1 90 ? -2.736 -1.812 15.794 1.00 98.31 90 LYS A O 1
ATOM 743 N N . GLU A 1 91 ? -2.128 0.352 15.883 1.00 98.06 91 GLU A N 1
ATOM 744 C CA . GLU A 1 91 ? -2.934 0.685 17.056 1.00 98.06 91 GLU A CA 1
ATOM 745 C C . GLU A 1 91 ? -4.435 0.669 16.734 1.00 98.06 91 GLU A C 1
ATOM 747 O O . GLU A 1 91 ? -5.220 0.087 17.479 1.00 98.06 91 GLU A O 1
ATOM 752 N N . ALA A 1 92 ? -4.832 1.269 15.608 1.00 97.88 92 ALA A N 1
ATOM 753 C CA . ALA A 1 92 ? -6.232 1.392 15.210 1.00 97.88 92 ALA A CA 1
ATOM 754 C C . ALA A 1 92 ? -6.846 0.073 14.723 1.00 97.88 92 ALA A C 1
ATOM 756 O O . ALA A 1 92 ? -8.056 -0.108 14.830 1.00 97.88 92 ALA A O 1
ATOM 757 N N . LEU A 1 93 ? -6.033 -0.824 14.156 1.00 97.62 93 LEU A N 1
ATOM 758 C CA . LEU A 1 93 ? -6.481 -2.042 13.477 1.00 97.62 93 LEU A CA 1
ATOM 759 C C . LEU A 1 93 ? -5.809 -3.295 14.077 1.00 97.62 93 LEU A C 1
ATOM 761 O O . LEU A 1 93 ? -5.121 -4.028 13.361 1.00 97.62 93 LEU A O 1
ATOM 765 N N . PRO A 1 94 ? -6.004 -3.593 15.377 1.00 96.62 94 PRO A N 1
ATOM 766 C CA . PRO A 1 94 ? -5.295 -4.680 16.061 1.00 96.62 94 PRO A CA 1
ATOM 767 C C . PRO A 1 94 ? -5.608 -6.073 15.489 1.00 96.62 94 PRO A C 1
ATOM 769 O O . PRO A 1 94 ? -4.796 -6.987 15.612 1.00 96.62 94 PRO A O 1
ATOM 772 N N . ASN A 1 95 ? -6.762 -6.232 14.831 1.00 95.56 95 ASN A N 1
ATOM 773 C CA . ASN A 1 95 ? -7.198 -7.477 14.193 1.00 95.56 95 ASN A CA 1
ATOM 774 C C . ASN A 1 95 ? -6.911 -7.513 12.681 1.00 95.56 95 ASN A C 1
ATOM 776 O O . ASN A 1 95 ? -7.552 -8.270 11.952 1.00 95.56 95 ASN A O 1
ATOM 780 N N . HIS A 1 96 ? -5.972 -6.710 12.183 1.00 97.62 96 HIS A N 1
ATOM 781 C CA . HIS A 1 96 ? -5.599 -6.676 10.766 1.00 97.62 96 HIS A CA 1
ATOM 782 C C . HIS A 1 96 ? -4.110 -6.932 10.583 1.00 97.62 96 HIS A C 1
ATOM 784 O O . HIS A 1 96 ? -3.300 -6.724 11.488 1.00 97.62 96 HIS A O 1
ATOM 790 N N . HIS A 1 97 ? -3.736 -7.342 9.374 1.00 98.38 97 HIS A N 1
ATOM 791 C CA . HIS A 1 97 ? -2.342 -7.305 8.955 1.00 98.38 97 HIS A CA 1
ATOM 792 C C . HIS A 1 97 ? -2.084 -6.074 8.094 1.00 98.38 97 HIS A C 1
ATOM 794 O O . HIS A 1 97 ? -2.928 -5.653 7.302 1.00 98.38 97 HIS A O 1
ATOM 800 N N . ILE A 1 98 ? -0.892 -5.506 8.258 1.00 98.44 98 ILE A N 1
ATOM 801 C CA . ILE A 1 98 ? -0.449 -4.314 7.543 1.00 98.44 98 ILE A CA 1
ATOM 802 C C . ILE A 1 98 ? 0.850 -4.665 6.828 1.00 98.44 98 ILE A C 1
ATOM 804 O O . ILE A 1 98 ? 1.843 -5.034 7.456 1.00 98.44 98 ILE A O 1
ATOM 808 N N . PHE A 1 99 ? 0.840 -4.530 5.509 1.00 98.62 99 PHE A N 1
ATOM 809 C CA . PHE A 1 99 ? 2.001 -4.727 4.648 1.00 98.62 99 PHE A CA 1
ATOM 810 C C . PHE A 1 99 ? 2.454 -3.381 4.104 1.00 98.62 99 PHE A C 1
ATOM 812 O O . PHE A 1 99 ? 1.611 -2.545 3.796 1.00 98.62 99 PHE A O 1
ATOM 819 N N . THR A 1 100 ? 3.762 -3.173 3.966 1.00 98.12 100 THR A N 1
ATOM 820 C CA . THR A 1 100 ? 4.324 -1.909 3.472 1.00 98.12 100 THR A CA 1
ATOM 821 C C . THR A 1 100 ? 4.953 -2.082 2.091 1.00 98.12 100 THR A C 1
ATOM 823 O O . THR A 1 100 ? 5.472 -3.155 1.774 1.00 98.12 100 THR A O 1
ATOM 826 N N . GLN A 1 101 ? 4.928 -1.029 1.270 1.00 96.88 101 GLN A N 1
ATOM 827 C CA . GLN A 1 101 ? 5.621 -0.964 -0.025 1.00 96.88 101 GLN A CA 1
ATOM 828 C C . GLN A 1 101 ? 5.243 -2.118 -0.978 1.00 96.88 101 GLN A C 1
ATOM 830 O O . GLN A 1 101 ? 6.087 -2.709 -1.662 1.00 96.88 101 GLN A O 1
ATOM 835 N N . VAL A 1 102 ? 3.952 -2.462 -1.026 1.00 97.94 102 VAL A N 1
ATOM 836 C CA . VAL A 1 102 ? 3.445 -3.614 -1.785 1.00 97.94 102 VAL A CA 1
ATOM 837 C C . VAL A 1 102 ? 3.303 -3.253 -3.256 1.00 97.94 102 VAL A C 1
ATOM 839 O O . VAL A 1 102 ? 2.600 -2.312 -3.618 1.00 97.94 102 VAL A O 1
ATOM 842 N N . GLN A 1 103 ? 3.946 -4.020 -4.136 1.00 97.44 103 GLN A N 1
ATOM 843 C CA . GLN A 1 103 ? 3.817 -3.809 -5.577 1.00 97.44 103 GLN A CA 1
ATOM 844 C C . GLN A 1 103 ? 2.407 -4.147 -6.070 1.00 97.44 103 GLN A C 1
ATOM 846 O O . GLN A 1 103 ? 1.870 -5.206 -5.749 1.00 97.44 103 GLN A O 1
ATOM 851 N N . LEU A 1 104 ? 1.863 -3.323 -6.972 1.00 97.06 104 LEU A N 1
ATOM 852 C CA . LEU A 1 104 ? 0.562 -3.569 -7.610 1.00 97.06 104 LEU A CA 1
ATOM 853 C C . LEU A 1 104 ? 0.510 -4.945 -8.285 1.00 97.06 104 LEU A C 1
ATOM 855 O O . LEU A 1 104 ? -0.531 -5.593 -8.289 1.00 97.06 104 LEU A O 1
ATOM 859 N N . SER A 1 105 ? 1.639 -5.408 -8.828 1.00 96.19 105 SER A N 1
ATOM 860 C CA . SER A 1 105 ? 1.772 -6.722 -9.466 1.00 96.19 105 SER A CA 1
ATOM 861 C C . SER A 1 105 ? 1.477 -7.906 -8.536 1.00 96.19 105 SER A C 1
ATOM 863 O O . SER A 1 105 ? 1.170 -8.983 -9.037 1.00 96.19 105 SER A O 1
ATOM 865 N N . GLN A 1 106 ? 1.559 -7.712 -7.217 1.00 96.25 106 GLN A N 1
ATOM 866 C CA . GLN A 1 106 ? 1.231 -8.721 -6.205 1.00 96.25 106 GLN A CA 1
ATOM 867 C C . GLN A 1 106 ? -0.243 -8.672 -5.784 1.00 96.25 106 GLN A C 1
ATOM 869 O O . GLN A 1 106 ? -0.753 -9.634 -5.224 1.00 96.25 106 GLN A O 1
ATOM 874 N N . MET A 1 107 ? -0.927 -7.558 -6.050 1.00 96.25 107 MET A N 1
ATOM 875 C CA . MET A 1 107 ? -2.295 -7.308 -5.588 1.00 96.25 107 MET A CA 1
ATOM 876 C C . MET A 1 107 ? -3.348 -7.569 -6.665 1.00 96.25 107 MET A C 1
ATOM 878 O O . MET A 1 107 ? -4.521 -7.749 -6.353 1.00 96.25 107 MET A O 1
ATOM 882 N N . VAL A 1 108 ? -2.959 -7.551 -7.944 1.00 96.00 108 VAL A N 1
ATOM 883 C CA . VAL A 1 108 ? -3.906 -7.631 -9.063 1.00 96.00 108 VAL A CA 1
ATOM 884 C C . VAL A 1 108 ? -3.574 -8.767 -10.019 1.00 96.00 108 VAL A C 1
ATOM 886 O O . VAL A 1 108 ? -2.415 -9.080 -10.283 1.00 96.00 108 VAL A O 1
ATOM 889 N N . SER A 1 109 ? -4.620 -9.339 -10.613 1.00 95.31 109 SER A N 1
ATOM 890 C CA . SER A 1 109 ? -4.509 -10.324 -11.688 1.00 95.31 109 SER A CA 1
ATOM 891 C C . SER A 1 109 ? -4.922 -9.732 -13.032 1.00 95.31 109 SER A C 1
ATOM 893 O O . SER A 1 109 ? -5.830 -8.906 -13.132 1.00 95.31 109 SER A O 1
ATOM 895 N N . ILE A 1 110 ? -4.270 -10.186 -14.101 1.00 95.88 110 ILE A N 1
ATOM 896 C CA . ILE A 1 110 ? -4.612 -9.795 -15.471 1.00 95.88 110 ILE A CA 1
ATOM 897 C C . ILE A 1 110 ? -5.709 -10.734 -15.979 1.00 95.88 110 ILE A C 1
ATOM 899 O O . ILE A 1 110 ? -5.552 -11.955 -15.957 1.00 95.88 110 ILE A O 1
ATOM 903 N N . LYS A 1 111 ? -6.828 -10.164 -16.444 1.00 95.00 111 LYS A N 1
ATOM 904 C CA . LYS A 1 111 ? -7.960 -10.927 -16.992 1.00 95.00 111 LYS A CA 1
ATOM 905 C C . LYS A 1 111 ? -7.508 -11.824 -18.155 1.00 95.00 111 LYS A C 1
ATOM 907 O O . LYS A 1 111 ? -6.641 -11.447 -18.949 1.00 95.00 111 LYS A O 1
ATOM 912 N N . LYS A 1 112 ? -8.128 -13.003 -18.277 1.00 95.25 112 LYS A N 1
ATOM 913 C CA . LYS A 1 112 ? -7.876 -13.946 -19.381 1.00 95.25 112 LYS A CA 1
ATOM 914 C C . LYS A 1 112 ? -8.083 -13.259 -20.739 1.00 95.25 112 LYS A C 1
ATOM 916 O O . LYS A 1 112 ? -8.935 -12.388 -20.870 1.00 95.25 112 LYS A O 1
ATOM 921 N N . GLY A 1 113 ? -7.294 -13.652 -21.739 1.00 96.62 113 GLY A N 1
ATOM 922 C CA . GLY A 1 113 ? -7.340 -13.064 -23.086 1.00 96.62 113 GLY A CA 1
ATOM 923 C C . GLY A 1 113 ? -6.513 -11.784 -23.263 1.00 96.62 113 GLY A C 1
ATOM 924 O O . GLY A 1 113 ? -6.414 -11.270 -24.373 1.00 96.62 113 GLY A O 1
ATOM 925 N N . HIS A 1 114 ? -5.864 -11.282 -22.208 1.00 96.00 114 HIS A N 1
ATOM 926 C CA . HIS A 1 114 ? -4.936 -10.157 -22.301 1.00 96.00 114 HIS A CA 1
ATOM 927 C C . HIS A 1 114 ? -3.475 -10.605 -22.162 1.00 96.00 114 HIS A C 1
ATOM 929 O O . HIS A 1 114 ? -3.147 -11.515 -21.406 1.00 96.00 114 HIS A O 1
ATOM 935 N N . SER A 1 115 ? -2.568 -9.920 -22.863 1.00 96.75 115 SER A N 1
ATOM 936 C CA . SER A 1 115 ? -1.127 -10.195 -22.786 1.00 96.75 115 SER A CA 1
ATOM 937 C C . SER A 1 115 ? -0.572 -9.897 -21.385 1.00 96.75 115 SER A C 1
ATOM 939 O O . SER A 1 115 ? -0.431 -8.721 -21.029 1.00 96.75 115 SER A O 1
ATOM 941 N N . PHE A 1 116 ? -0.133 -10.936 -20.667 1.00 95.12 116 PHE A N 1
ATOM 942 C CA . PHE A 1 116 ? 0.506 -10.809 -19.354 1.00 95.12 116 PHE A CA 1
ATOM 943 C C . PHE A 1 116 ? 1.691 -9.834 -19.376 1.00 95.12 116 PHE A C 1
ATOM 945 O O . PHE A 1 116 ? 1.661 -8.824 -18.683 1.00 95.12 116 PHE A O 1
ATOM 952 N N . GLN A 1 117 ? 2.683 -10.065 -20.245 1.00 95.81 117 GLN A N 1
ATOM 953 C CA . GLN A 1 117 ? 3.917 -9.269 -20.310 1.00 95.81 117 GLN A CA 1
ATOM 954 C C . GLN A 1 117 ? 3.642 -7.767 -20.479 1.00 95.81 117 GLN A C 1
ATOM 956 O O . GLN A 1 117 ? 4.158 -6.940 -19.729 1.00 95.81 117 GLN A O 1
ATOM 961 N N . ARG A 1 118 ? 2.779 -7.411 -21.439 1.00 95.94 118 ARG A N 1
ATOM 962 C CA . ARG A 1 118 ? 2.397 -6.020 -21.720 1.00 95.94 118 ARG A CA 1
ATOM 963 C C . ARG A 1 118 ? 1.748 -5.325 -20.518 1.00 95.94 118 ARG A C 1
ATOM 965 O O . ARG A 1 118 ? 2.010 -4.147 -20.289 1.00 95.94 118 ARG A O 1
ATOM 972 N N . TRP A 1 119 ? 0.864 -6.004 -19.791 1.00 96.06 119 TRP A N 1
ATOM 973 C CA . TRP A 1 119 ? 0.169 -5.403 -18.650 1.00 96.06 119 TRP A CA 1
ATOM 974 C C . TRP A 1 119 ? 1.017 -5.422 -17.381 1.00 96.06 119 TRP A C 1
ATOM 976 O O . TRP A 1 119 ? 1.057 -4.411 -16.686 1.00 96.06 119 TRP A O 1
ATOM 986 N N . PHE A 1 120 ? 1.778 -6.490 -17.149 1.00 95.81 120 PHE A N 1
ATOM 987 C CA . PHE A 1 120 ? 2.743 -6.579 -16.059 1.00 95.81 120 PHE A CA 1
ATOM 988 C C . PHE A 1 120 ? 3.770 -5.444 -16.133 1.00 95.81 120 PHE A C 1
ATOM 990 O O . PHE A 1 120 ? 3.944 -4.714 -15.164 1.00 95.81 120 PHE A O 1
ATOM 997 N N . ALA A 1 121 ? 4.359 -5.193 -17.309 1.00 94.62 121 ALA A N 1
ATOM 998 C CA . ALA A 1 121 ? 5.326 -4.109 -17.501 1.00 94.62 121 ALA A CA 1
ATOM 999 C C . ALA A 1 121 ? 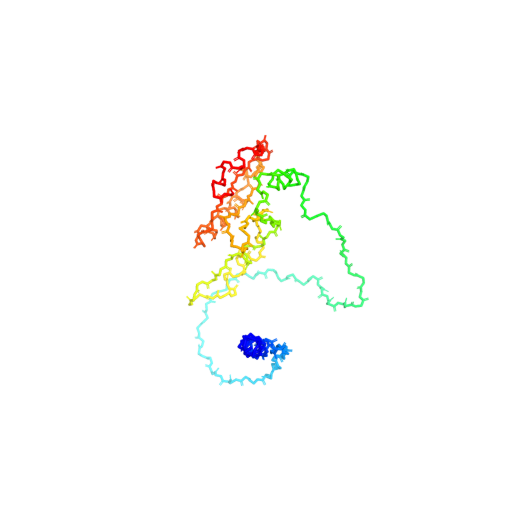4.765 -2.711 -17.173 1.00 94.62 121 ALA A C 1
ATOM 1001 O O . ALA A 1 121 ? 5.521 -1.790 -16.869 1.00 94.62 121 ALA A O 1
ATOM 1002 N N . ARG A 1 122 ? 3.438 -2.524 -17.229 1.00 93.81 122 ARG A N 1
ATOM 1003 C CA . ARG A 1 122 ? 2.810 -1.245 -16.879 1.00 93.81 122 ARG A CA 1
ATOM 1004 C C . ARG A 1 122 ? 2.732 -1.011 -15.379 1.00 93.81 122 ARG A C 1
ATOM 1006 O O . ARG A 1 122 ? 2.681 0.159 -15.011 1.00 93.81 122 ARG A O 1
ATOM 1013 N N . ILE A 1 123 ? 2.681 -2.069 -14.575 1.00 95.00 123 ILE A N 1
ATOM 1014 C CA . ILE A 1 123 ? 2.422 -2.000 -13.131 1.00 95.00 123 ILE A CA 1
ATOM 1015 C C . ILE A 1 123 ? 3.612 -2.470 -12.289 1.00 95.00 123 ILE A C 1
ATOM 1017 O O . ILE A 1 123 ? 3.646 -2.211 -11.096 1.00 95.00 123 ILE A O 1
ATOM 1021 N N . SER A 1 124 ? 4.610 -3.123 -12.890 1.00 93.75 124 SER A N 1
ATOM 1022 C CA . SER A 1 124 ? 5.734 -3.755 -12.183 1.00 93.75 124 SER A CA 1
ATOM 1023 C C . SER A 1 124 ? 6.656 -2.789 -11.440 1.00 93.75 124 SER A C 1
ATOM 1025 O O . SER A 1 124 ? 7.468 -3.218 -10.631 1.00 93.75 124 SER A O 1
ATOM 1027 N N . ARG A 1 125 ? 6.553 -1.488 -11.718 1.00 92.38 125 ARG A N 1
ATOM 1028 C CA . ARG A 1 125 ? 7.309 -0.429 -11.034 1.00 92.38 125 ARG A CA 1
ATOM 1029 C C . ARG A 1 125 ? 6.455 0.373 -10.054 1.00 92.38 125 ARG A C 1
ATOM 1031 O O . ARG A 1 125 ? 6.902 1.408 -9.580 1.00 92.38 125 ARG A O 1
ATOM 1038 N N . MET A 1 126 ? 5.212 -0.046 -9.828 1.00 94.62 126 MET A N 1
ATOM 1039 C CA . MET A 1 126 ? 4.256 0.662 -8.984 1.00 94.62 126 MET A CA 1
ATOM 1040 C C . MET A 1 126 ? 4.048 -0.116 -7.696 1.00 94.62 126 MET A C 1
ATOM 1042 O O . MET A 1 126 ? 3.790 -1.321 -7.738 1.00 94.62 126 MET A O 1
ATOM 1046 N N . SER A 1 127 ? 4.096 0.591 -6.578 1.00 96.38 127 SER A N 1
ATOM 1047 C CA . SER A 1 127 ? 3.730 0.094 -5.258 1.00 96.38 127 SER A CA 1
ATOM 1048 C C . SER A 1 127 ? 2.748 1.038 -4.589 1.00 96.38 127 SER A C 1
ATOM 1050 O O . SER A 1 127 ? 2.690 2.214 -4.953 1.00 96.38 127 SER A O 1
ATOM 1052 N N . VAL A 1 128 ? 1.987 0.495 -3.645 1.00 97.31 128 VAL A N 1
ATOM 1053 C CA . VAL A 1 128 ? 1.260 1.264 -2.634 1.00 97.31 128 VAL A CA 1
ATOM 1054 C C . VAL A 1 128 ? 2.072 1.317 -1.346 1.00 97.31 128 VAL A C 1
ATOM 1056 O O . VAL A 1 128 ? 2.848 0.392 -1.075 1.00 97.31 128 VAL A O 1
ATOM 1059 N N . ASP A 1 129 ? 1.894 2.373 -0.557 1.00 97.31 129 ASP A N 1
ATOM 1060 C CA . ASP A 1 129 ? 2.638 2.540 0.695 1.00 97.31 129 ASP A CA 1
ATOM 1061 C C . ASP A 1 129 ? 2.218 1.492 1.718 1.00 97.31 129 ASP A C 1
ATOM 1063 O O . ASP A 1 129 ? 3.082 0.854 2.324 1.00 97.31 129 ASP A O 1
ATOM 1067 N N . PHE A 1 130 ? 0.907 1.239 1.839 1.00 98.50 130 PHE A N 1
ATOM 1068 C CA . PHE A 1 130 ? 0.381 0.184 2.701 1.00 98.50 130 PHE A CA 1
ATOM 1069 C C . PHE A 1 130 ? -0.755 -0.621 2.075 1.00 98.50 130 PHE A C 1
ATOM 1071 O O . PHE A 1 130 ? -1.544 -0.127 1.269 1.00 98.50 130 PHE A O 1
ATOM 1078 N N . VAL A 1 131 ? -0.871 -1.872 2.515 1.00 98.56 131 VAL A N 1
ATOM 1079 C CA . VAL A 1 131 ? -2.031 -2.737 2.285 1.00 98.56 131 VAL A CA 1
ATOM 1080 C C . VAL A 1 131 ? -2.518 -3.252 3.624 1.00 98.56 131 VAL A C 1
ATOM 1082 O O . VAL A 1 131 ? -1.732 -3.799 4.397 1.00 98.56 131 VAL A O 1
ATOM 1085 N N . VAL A 1 132 ? -3.814 -3.098 3.870 1.00 98.38 132 VAL A N 1
ATOM 1086 C CA . VAL A 1 132 ? -4.502 -3.663 5.030 1.00 98.38 132 VAL A CA 1
ATOM 1087 C C . VAL A 1 132 ? -5.249 -4.915 4.592 1.00 98.38 132 VAL A C 1
ATOM 1089 O O . VAL A 1 132 ? -5.977 -4.887 3.594 1.00 98.38 132 VAL A O 1
ATOM 1092 N N . THR A 1 133 ? -5.088 -6.001 5.343 1.00 98.25 133 THR A N 1
ATOM 1093 C CA . THR A 1 133 ? -5.830 -7.249 5.133 1.00 98.25 133 THR A CA 1
ATOM 1094 C C . THR A 1 133 ? -6.555 -7.687 6.396 1.00 98.25 133 THR A C 1
ATOM 1096 O O . THR A 1 133 ? -6.123 -7.366 7.504 1.00 98.25 133 THR A O 1
ATOM 1099 N N . ASP A 1 134 ? -7.612 -8.478 6.228 1.00 96.81 134 ASP A N 1
ATOM 1100 C CA . ASP A 1 134 ? -8.233 -9.208 7.336 1.00 96.81 134 ASP A CA 1
ATOM 1101 C C . ASP A 1 134 ? -7.306 -10.326 7.868 1.00 96.81 134 ASP A C 1
ATOM 1103 O O . ASP A 1 134 ? -6.194 -10.542 7.367 1.00 96.81 134 ASP A O 1
ATOM 1107 N N . GLN A 1 135 ? -7.783 -11.070 8.871 1.00 95.88 135 GLN A N 1
ATOM 1108 C CA . GLN A 1 135 ? -7.086 -12.226 9.458 1.00 95.88 135 GLN A CA 1
ATOM 1109 C C . GLN A 1 135 ? -6.872 -13.398 8.481 1.00 95.88 135 GLN A C 1
ATOM 1111 O O . GLN A 1 135 ? -6.039 -14.265 8.730 1.00 95.88 135 GLN A O 1
ATOM 1116 N N . ASN A 1 136 ? -7.603 -13.437 7.365 1.00 96.56 136 ASN A N 1
ATOM 1117 C CA . ASN A 1 136 ? -7.465 -14.453 6.320 1.00 96.56 136 ASN A CA 1
ATOM 1118 C C . ASN A 1 136 ? -6.565 -13.985 5.164 1.00 96.56 136 ASN A C 1
ATOM 1120 O O . ASN A 1 136 ? -6.465 -14.678 4.152 1.00 96.56 136 ASN A O 1
ATOM 1124 N N . LEU A 1 137 ? -5.906 -12.829 5.309 1.00 96.50 137 LEU A N 1
ATOM 1125 C CA . LEU A 1 137 ? -5.066 -12.191 4.292 1.00 96.50 137 LEU A CA 1
ATOM 1126 C C . LEU A 1 137 ? -5.833 -11.714 3.046 1.00 96.50 137 LEU A C 1
ATOM 1128 O O . LEU A 1 137 ? -5.227 -11.466 1.999 1.00 96.50 137 LEU A O 1
ATOM 1132 N N . ASN A 1 138 ? -7.149 -11.514 3.148 1.00 95.50 138 ASN A N 1
ATOM 1133 C CA . ASN A 1 138 ? -7.917 -10.858 2.094 1.00 95.50 138 ASN A CA 1
ATOM 1134 C C . ASN A 1 138 ? -7.665 -9.350 2.132 1.00 95.50 138 ASN A C 1
ATOM 1136 O O . ASN A 1 138 ? -7.745 -8.719 3.184 1.00 95.50 138 ASN A O 1
ATOM 1140 N N . THR A 1 139 ? -7.382 -8.754 0.973 1.00 96.81 139 THR A N 1
ATOM 1141 C CA . THR A 1 139 ? -7.147 -7.307 0.869 1.00 96.81 139 THR A CA 1
ATOM 1142 C C . THR A 1 139 ? -8.420 -6.523 1.175 1.00 96.81 139 THR A C 1
ATOM 1144 O O . THR A 1 139 ? -9.417 -6.672 0.474 1.00 96.81 139 THR A O 1
ATOM 1147 N N . ILE A 1 140 ? -8.347 -5.643 2.175 1.00 97.25 140 ILE A N 1
ATOM 1148 C CA . ILE A 1 140 ? -9.430 -4.734 2.570 1.00 97.25 140 ILE A CA 1
ATOM 1149 C C . ILE A 1 140 ? -9.245 -3.365 1.918 1.00 97.25 140 ILE A C 1
ATOM 1151 O O . ILE A 1 140 ? -10.182 -2.816 1.339 1.00 97.25 140 ILE A O 1
ATOM 1155 N N . ALA A 1 141 ? -8.032 -2.810 1.985 1.00 97.75 141 ALA A N 1
ATOM 1156 C CA . ALA A 1 141 ? -7.718 -1.531 1.357 1.00 97.75 141 ALA A CA 1
ATOM 1157 C C . ALA A 1 141 ? -6.228 -1.379 1.031 1.00 97.75 141 ALA A C 1
ATOM 1159 O O . ALA A 1 141 ? -5.361 -1.902 1.732 1.00 97.75 141 ALA A O 1
ATOM 1160 N N . ALA A 1 142 ? -5.951 -0.597 -0.007 1.00 98.12 142 ALA A N 1
ATOM 1161 C CA . ALA A 1 142 ? -4.666 0.046 -0.241 1.00 98.12 142 ALA A CA 1
ATOM 1162 C C . ALA A 1 142 ? -4.663 1.449 0.381 1.00 98.12 142 ALA A C 1
ATOM 1164 O O . ALA A 1 142 ? -5.676 2.151 0.316 1.00 98.12 142 ALA A O 1
ATOM 1165 N N . ILE A 1 143 ? -3.529 1.870 0.937 1.00 97.75 143 ILE A N 1
ATOM 1166 C CA . ILE A 1 143 ? -3.341 3.207 1.507 1.00 97.75 143 ILE A CA 1
ATOM 1167 C C . ILE A 1 143 ? -2.132 3.881 0.852 1.00 97.75 143 ILE A C 1
ATOM 1169 O O . ILE A 1 143 ? -1.095 3.246 0.657 1.00 97.75 143 ILE A O 1
ATOM 1173 N N . GLU A 1 144 ? -2.273 5.171 0.555 1.00 96.06 144 GLU A N 1
ATOM 1174 C CA . GLU A 1 144 ? -1.210 6.051 0.055 1.00 96.06 144 GLU A CA 1
ATOM 1175 C C . GLU A 1 144 ? -1.078 7.295 0.940 1.00 96.06 144 GLU A C 1
ATOM 1177 O O . GLU A 1 144 ? -2.082 7.837 1.430 1.00 96.06 144 GLU A O 1
ATOM 1182 N N . LEU A 1 145 ? 0.159 7.760 1.093 1.00 93.50 145 LEU A N 1
ATOM 1183 C CA . LEU A 1 145 ? 0.508 9.034 1.701 1.00 93.50 145 LEU A CA 1
ATOM 1184 C C . LEU A 1 145 ? 0.908 10.048 0.622 1.00 93.50 145 LEU A C 1
ATOM 1186 O O . LEU A 1 145 ? 1.921 9.897 -0.055 1.00 93.50 145 LEU A O 1
ATOM 1190 N N . ASP A 1 146 ? 0.119 11.114 0.493 1.00 88.31 146 ASP A N 1
ATOM 1191 C CA . ASP A 1 146 ? 0.348 12.177 -0.485 1.00 88.31 146 ASP A CA 1
ATOM 1192 C C . ASP A 1 146 ? 0.985 13.413 0.179 1.00 88.31 146 ASP A C 1
ATOM 1194 O O . ASP A 1 146 ? 0.440 13.980 1.132 1.00 88.31 146 ASP A O 1
ATOM 1198 N N . ASP A 1 147 ? 2.102 13.891 -0.373 1.00 81.44 147 ASP A N 1
ATOM 1199 C CA . ASP A 1 147 ? 2.683 15.200 -0.041 1.00 81.44 147 ASP A CA 1
ATOM 1200 C C . ASP A 1 147 ? 2.087 16.314 -0.924 1.00 81.44 147 ASP A C 1
ATOM 1202 O O . ASP A 1 147 ? 1.776 16.098 -2.099 1.00 81.44 147 ASP A O 1
ATOM 1206 N N . LYS A 1 148 ? 2.010 17.560 -0.425 1.00 70.25 148 LYS A N 1
ATOM 1207 C CA . LYS A 1 148 ? 1.567 18.746 -1.202 1.00 70.25 148 LYS A CA 1
ATOM 1208 C C . LYS A 1 148 ? 2.249 18.924 -2.564 1.00 70.25 148 LYS A C 1
ATOM 1210 O O . LYS A 1 148 ? 1.673 19.540 -3.460 1.00 70.25 148 LYS A O 1
ATOM 1215 N N . THR A 1 149 ? 3.465 18.413 -2.734 1.00 62.12 149 THR A N 1
ATOM 1216 C CA . THR A 1 149 ? 4.227 18.514 -3.988 1.00 62.12 149 THR A CA 1
ATOM 1217 C C . THR A 1 149 ? 3.627 17.681 -5.126 1.00 62.12 149 THR A C 1
ATOM 1219 O O . THR A 1 149 ? 3.904 17.981 -6.288 1.00 62.12 149 THR A O 1
ATOM 1222 N N . HIS A 1 150 ? 2.746 16.712 -4.833 1.00 60.12 150 HIS A N 1
ATOM 1223 C CA . HIS A 1 150 ? 2.101 15.860 -5.842 1.00 60.12 150 HIS A CA 1
ATOM 1224 C C . HIS A 1 150 ? 1.288 16.645 -6.884 1.00 60.12 150 HIS A C 1
ATOM 1226 O O . HIS A 1 150 ? 1.149 16.205 -8.024 1.00 60.12 150 HIS A O 1
ATOM 1232 N N . TYR A 1 151 ? 0.789 17.836 -6.543 1.00 59.81 151 TYR A N 1
ATOM 1233 C CA . TYR A 1 151 ? -0.080 18.605 -7.436 1.00 59.81 151 TYR A CA 1
ATOM 1234 C C . TYR A 1 151 ? 0.664 19.409 -8.505 1.00 59.81 151 TYR A C 1
ATOM 1236 O O . TYR A 1 151 ? 0.023 19.875 -9.441 1.00 59.81 151 TYR A O 1
ATOM 1244 N N . MET A 1 152 ? 1.981 19.587 -8.400 1.00 65.44 152 MET A N 1
ATOM 1245 C CA . MET A 1 152 ? 2.728 20.480 -9.302 1.00 65.44 152 MET A CA 1
ATOM 1246 C C . MET A 1 152 ? 3.464 19.739 -10.429 1.00 65.44 152 MET A C 1
ATOM 1248 O O . MET A 1 152 ? 3.937 20.376 -11.367 1.00 65.44 152 MET A O 1
ATOM 1252 N N . ASP A 1 153 ? 3.541 18.406 -10.366 1.00 81.19 153 ASP A N 1
ATOM 1253 C CA . ASP A 1 153 ? 4.241 17.575 -11.349 1.00 81.19 153 ASP A CA 1
ATOM 1254 C C . ASP A 1 153 ? 3.248 16.747 -12.183 1.00 81.19 153 ASP A C 1
ATOM 1256 O O . ASP A 1 153 ? 2.661 15.767 -11.717 1.00 81.19 153 ASP A O 1
ATOM 1260 N N . GLU A 1 154 ? 3.081 17.121 -13.453 1.00 83.81 154 GLU A N 1
ATOM 1261 C CA . GLU A 1 154 ? 2.190 16.441 -14.401 1.00 83.81 154 GLU A CA 1
ATOM 1262 C C . GLU A 1 154 ? 2.556 14.954 -14.599 1.00 83.81 154 GLU A C 1
ATOM 1264 O O . GLU A 1 154 ? 1.683 14.114 -14.843 1.00 83.81 154 GLU A O 1
ATOM 1269 N N . GLN A 1 155 ? 3.839 14.586 -14.493 1.00 82.88 155 GLN A N 1
ATOM 1270 C CA . GLN A 1 155 ? 4.264 13.190 -14.617 1.00 82.88 155 GLN A CA 1
ATOM 1271 C C . GLN A 1 155 ? 3.832 12.374 -13.401 1.00 82.88 155 GLN A C 1
ATOM 1273 O O . GLN A 1 155 ? 3.348 11.248 -13.562 1.00 82.88 155 GLN A O 1
ATOM 1278 N N . ARG A 1 156 ? 3.956 12.954 -12.202 1.00 79.81 156 ARG A N 1
ATOM 1279 C CA . ARG A 1 156 ? 3.500 12.351 -10.945 1.00 79.81 156 ARG A CA 1
ATOM 1280 C C . ARG A 1 156 ? 1.988 12.140 -10.963 1.00 79.81 156 ARG A C 1
ATOM 1282 O O . ARG A 1 156 ? 1.536 11.019 -10.761 1.00 79.81 156 ARG A O 1
ATOM 1289 N N . GLN A 1 157 ? 1.224 13.151 -11.379 1.00 84.12 157 GLN A N 1
ATOM 1290 C CA . GLN A 1 157 ? -0.231 13.046 -11.543 1.00 84.12 157 GLN A CA 1
ATOM 1291 C C . GLN A 1 157 ? -0.638 11.927 -12.511 1.00 84.12 157 GLN A C 1
ATOM 1293 O O . GLN A 1 157 ? -1.555 11.156 -12.233 1.00 84.12 157 GLN A O 1
ATOM 1298 N N . LYS A 1 158 ? 0.050 11.795 -13.655 1.00 86.50 158 LYS A N 1
ATOM 1299 C CA . LYS A 1 158 ? -0.209 10.704 -14.613 1.00 86.50 158 LYS A CA 1
ATOM 1300 C C . LYS A 1 158 ? 0.115 9.332 -14.022 1.00 86.50 158 LYS A C 1
ATOM 1302 O O . LYS A 1 158 ? -0.585 8.362 -14.326 1.00 86.50 158 LYS A O 1
ATOM 1307 N N . ALA A 1 159 ? 1.173 9.229 -13.219 1.00 84.88 159 ALA A N 1
ATOM 1308 C CA . ALA A 1 159 ? 1.528 7.993 -12.530 1.00 84.88 159 ALA A CA 1
ATOM 1309 C C . ALA A 1 159 ? 0.474 7.620 -11.475 1.00 84.88 159 ALA A C 1
ATOM 1311 O O . ALA A 1 159 ? 0.010 6.477 -11.481 1.00 84.88 159 ALA A O 1
ATOM 1312 N N . ASP A 1 160 ? 0.038 8.586 -10.667 1.00 86.44 160 ASP A N 1
ATOM 1313 C CA . ASP A 1 160 ? -0.989 8.413 -9.635 1.00 86.44 160 ASP A CA 1
ATOM 1314 C C . ASP A 1 160 ? -2.337 8.029 -10.257 1.00 86.44 160 ASP A C 1
ATOM 1316 O O . ASP A 1 160 ? -2.906 6.995 -9.911 1.00 86.44 160 ASP A O 1
ATOM 1320 N N . ALA A 1 161 ? -2.783 8.743 -11.296 1.00 90.25 161 ALA A N 1
ATOM 1321 C CA . ALA A 1 161 ? -4.010 8.415 -12.023 1.00 90.25 161 ALA A CA 1
ATOM 1322 C C . ALA A 1 161 ? -3.967 7.010 -12.649 1.00 90.25 161 ALA A C 1
ATOM 1324 O O . ALA A 1 161 ? -4.974 6.299 -12.717 1.00 90.25 161 ALA A O 1
ATOM 1325 N N . LYS A 1 162 ? -2.793 6.575 -13.123 1.00 92.25 162 LYS A N 1
ATOM 1326 C CA . LYS A 1 162 ? -2.616 5.218 -13.647 1.00 92.25 162 LYS A CA 1
ATOM 1327 C C . LYS A 1 162 ? -2.681 4.172 -12.533 1.00 92.25 162 LYS A C 1
ATOM 1329 O O . LYS A 1 162 ? -3.263 3.113 -12.769 1.00 92.25 162 LYS A O 1
ATOM 1334 N N . LYS A 1 163 ? -2.108 4.453 -11.361 1.00 93.31 163 LYS A N 1
ATOM 1335 C CA . LYS A 1 163 ? -2.191 3.591 -10.176 1.00 93.31 163 LYS A CA 1
ATOM 1336 C C . LYS A 1 163 ? -3.648 3.439 -9.725 1.00 93.31 163 LYS A C 1
ATOM 1338 O O . LYS A 1 163 ? -4.142 2.313 -9.658 1.00 93.31 163 LYS A O 1
ATOM 1343 N N . ASP A 1 164 ? -4.363 4.551 -9.570 1.00 93.38 164 ASP A N 1
ATOM 1344 C CA . ASP A 1 164 ? -5.779 4.580 -9.180 1.00 93.38 164 ASP A CA 1
ATOM 1345 C C . ASP A 1 164 ? -6.652 3.800 -10.163 1.00 93.38 164 ASP A C 1
ATOM 1347 O O . ASP A 1 164 ? -7.507 3.008 -9.762 1.00 93.38 164 ASP A O 1
ATOM 1351 N N . LYS A 1 165 ? -6.391 3.949 -11.468 1.00 95.00 165 LYS A N 1
ATOM 1352 C CA . LYS A 1 165 ? -7.094 3.194 -12.509 1.00 95.00 165 LYS A CA 1
ATOM 1353 C C . LYS A 1 165 ? -6.905 1.684 -12.358 1.00 95.00 165 LYS A C 1
ATOM 1355 O O . LYS A 1 165 ? -7.848 0.937 -12.606 1.00 95.00 165 LYS A O 1
ATOM 1360 N N . VAL A 1 166 ? -5.707 1.227 -11.991 1.00 95.69 166 VAL A N 1
ATOM 1361 C CA . VAL A 1 166 ? -5.423 -0.204 -11.797 1.00 95.69 166 VAL A CA 1
ATOM 1362 C C . VAL A 1 166 ? -6.138 -0.733 -10.556 1.00 95.69 166 VAL A C 1
ATOM 1364 O O . VAL A 1 166 ? -6.826 -1.746 -10.662 1.00 95.69 166 VAL A O 1
ATOM 1367 N N . LEU A 1 167 ? -6.018 -0.042 -9.419 1.00 96.31 167 LEU A N 1
ATOM 1368 C CA . LEU A 1 167 ? -6.636 -0.459 -8.156 1.00 96.31 167 LEU A CA 1
ATOM 1369 C C . LEU A 1 167 ? -8.168 -0.466 -8.261 1.00 96.31 167 LEU A C 1
ATOM 1371 O O . LEU A 1 167 ? -8.803 -1.469 -7.940 1.00 96.31 167 LEU A O 1
ATOM 1375 N N . THR A 1 168 ? -8.749 0.583 -8.849 1.00 95.88 168 THR A N 1
ATOM 1376 C CA . THR A 1 168 ? -10.195 0.672 -9.111 1.00 95.88 168 THR A CA 1
ATOM 1377 C C . THR A 1 168 ? -10.668 -0.453 -10.031 1.00 95.88 168 THR A C 1
ATOM 1379 O O . THR A 1 168 ? -11.666 -1.110 -9.751 1.00 95.88 168 THR A O 1
ATOM 1382 N N . ALA A 1 169 ? -9.942 -0.730 -11.122 1.00 96.00 169 ALA A N 1
ATOM 1383 C CA . ALA A 1 169 ? -10.302 -1.807 -12.048 1.00 96.00 169 ALA A CA 1
ATOM 1384 C C . ALA A 1 169 ? -10.199 -3.210 -11.422 1.00 96.00 169 ALA A C 1
ATOM 1386 O O . ALA A 1 169 ? -10.844 -4.139 -11.914 1.00 96.00 169 ALA A O 1
ATOM 1387 N N . ALA A 1 170 ? -9.390 -3.362 -10.370 1.00 96.31 170 ALA A N 1
ATOM 1388 C CA . ALA A 1 170 ? -9.267 -4.580 -9.577 1.00 96.31 170 ALA A CA 1
ATOM 1389 C C . ALA A 1 170 ? -10.282 -4.659 -8.420 1.00 96.31 170 ALA A C 1
ATOM 1391 O O . ALA A 1 170 ? -10.321 -5.676 -7.737 1.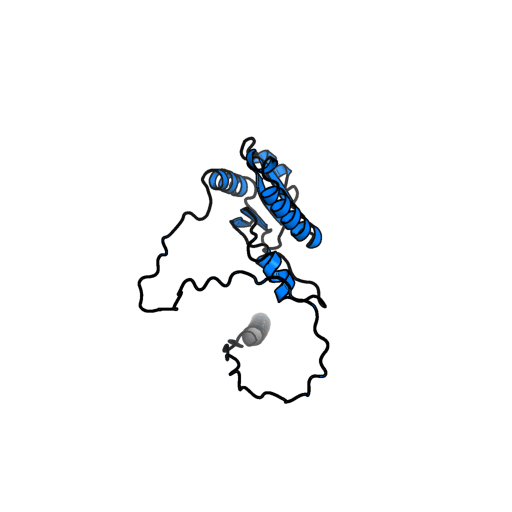00 96.31 170 ALA A O 1
ATOM 1392 N N .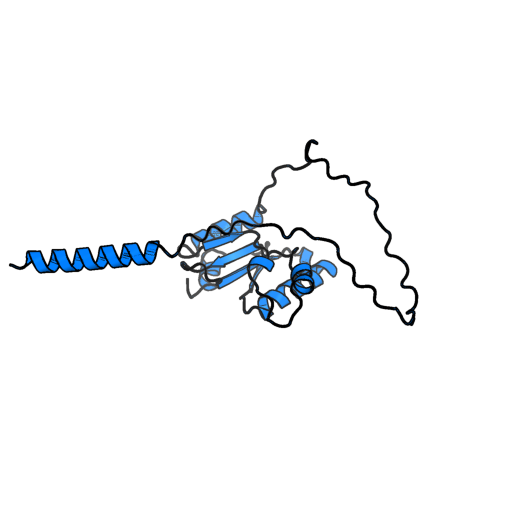 GLY A 1 171 ? -11.104 -3.624 -8.208 1.00 96.75 171 GLY A N 1
ATOM 1393 C CA . GLY A 1 171 ? -12.056 -3.566 -7.096 1.00 96.75 171 GLY A CA 1
ATOM 1394 C C . GLY A 1 171 ? -11.397 -3.355 -5.731 1.00 96.75 171 GLY A C 1
ATOM 1395 O O . GLY A 1 171 ? -12.008 -3.653 -4.711 1.00 96.75 171 GLY A O 1
ATOM 1396 N N . ILE A 1 172 ? -10.157 -2.858 -5.697 1.00 97.12 172 ILE A N 1
ATOM 1397 C CA . ILE A 1 172 ? -9.431 -2.596 -4.454 1.00 97.12 172 ILE A CA 1
ATOM 1398 C C . ILE A 1 172 ? -9.799 -1.199 -3.965 1.00 97.12 172 ILE A C 1
ATOM 1400 O O . ILE A 1 172 ? -9.609 -0.210 -4.676 1.00 97.12 172 ILE A O 1
ATOM 1404 N N . ARG A 1 173 ? -10.306 -1.117 -2.733 1.00 96.88 173 ARG A N 1
ATOM 1405 C CA . ARG A 1 173 ? -10.570 0.153 -2.055 1.00 96.88 173 ARG A CA 1
ATOM 1406 C C . ARG A 1 173 ? -9.255 0.902 -1.828 1.00 96.88 173 ARG A C 1
ATOM 1408 O O . ARG A 1 173 ? -8.302 0.322 -1.316 1.00 96.88 173 ARG A O 1
ATOM 1415 N N . VAL A 1 174 ? -9.222 2.189 -2.167 1.00 96.12 174 VAL A N 1
ATOM 1416 C CA . VAL A 1 174 ? -8.053 3.060 -1.967 1.00 96.12 174 VAL A CA 1
ATOM 1417 C C . VAL A 1 174 ? -8.392 4.141 -0.946 1.00 96.12 174 VAL A C 1
ATOM 1419 O O . VAL A 1 174 ? -9.428 4.795 -1.057 1.00 96.12 174 VAL A O 1
ATOM 1422 N N . ILE A 1 175 ? -7.519 4.330 0.040 1.00 96.19 175 ILE A N 1
ATOM 1423 C CA . ILE A 1 175 ? -7.586 5.410 1.026 1.00 96.19 175 ILE A CA 1
ATOM 1424 C C . ILE A 1 175 ? -6.343 6.280 0.846 1.00 96.19 175 ILE A C 1
ATOM 1426 O O . ILE A 1 175 ? -5.226 5.776 0.812 1.00 96.19 175 ILE A O 1
ATOM 1430 N N . ARG A 1 176 ? -6.534 7.592 0.718 1.00 95.06 176 ARG A N 1
ATOM 1431 C CA . ARG A 1 176 ? -5.442 8.557 0.560 1.00 95.06 176 ARG A CA 1
ATOM 1432 C C . ARG A 1 176 ? -5.461 9.530 1.723 1.00 95.06 176 ARG A C 1
ATOM 1434 O O . ARG A 1 176 ? -6.492 10.154 1.984 1.00 95.06 176 ARG A O 1
ATOM 1441 N N . TRP A 1 177 ? -4.327 9.678 2.394 1.00 95.38 177 TRP A N 1
ATOM 1442 C CA . TRP A 1 177 ? -4.141 10.688 3.429 1.00 95.38 177 TRP A CA 1
ATOM 1443 C C . TRP A 1 177 ? -2.998 11.616 3.070 1.00 95.38 177 TRP A C 1
ATOM 1445 O O . TRP A 1 177 ? -2.030 11.223 2.429 1.00 95.38 177 TRP A O 1
ATOM 1455 N N . ARG A 1 178 ? -3.124 12.873 3.491 1.00 92.88 178 ARG A N 1
ATOM 1456 C CA . ARG A 1 178 ? -2.074 13.864 3.282 1.00 92.88 178 ARG A CA 1
ATOM 1457 C C . ARG A 1 178 ? -1.100 13.826 4.439 1.00 92.88 178 ARG A C 1
ATOM 1459 O O . ARG A 1 178 ? -1.534 13.864 5.590 1.00 92.88 178 ARG A O 1
ATOM 1466 N N . CYS A 1 179 ? 0.192 13.854 4.144 1.00 90.56 179 CYS A N 1
ATOM 1467 C CA . CYS A 1 179 ? 1.234 13.869 5.166 1.00 90.56 179 CYS A CA 1
ATOM 1468 C C . CYS A 1 179 ? 1.090 15.053 6.133 1.00 90.56 179 CYS A C 1
ATOM 1470 O O . CYS A 1 179 ? 1.351 14.911 7.326 1.00 90.56 179 CYS A O 1
ATOM 1472 N N . GLU A 1 180 ? 0.605 16.209 5.659 1.00 89.38 180 GLU A N 1
ATOM 1473 C CA . GLU A 1 180 ? 0.422 17.394 6.510 1.00 89.38 180 GLU A CA 1
ATOM 1474 C C . GLU A 1 180 ? -0.780 17.290 7.457 1.00 89.38 180 GLU A C 1
ATOM 1476 O O . GLU A 1 180 ? -0.892 18.078 8.393 1.00 89.38 180 GLU A O 1
ATOM 1481 N N . VAL A 1 181 ? -1.693 16.348 7.206 1.00 91.94 181 VAL A N 1
ATOM 1482 C CA . VAL A 1 181 ? -2.892 16.107 8.018 1.00 91.94 181 VAL A CA 1
ATOM 1483 C C . VAL A 1 181 ? -2.999 14.605 8.281 1.00 91.94 181 VAL A C 1
ATOM 1485 O O . VAL A 1 181 ? -3.913 13.931 7.808 1.00 91.94 181 VAL A O 1
ATOM 1488 N N . MET A 1 182 ? -2.012 14.082 9.012 1.00 95.06 182 MET A N 1
ATOM 1489 C CA . MET A 1 182 ? -1.932 12.665 9.362 1.00 95.06 182 MET A CA 1
ATOM 1490 C C . MET A 1 182 ? -3.146 12.252 10.216 1.00 95.06 182 MET A C 1
ATOM 1492 O O . MET A 1 182 ? -3.364 12.870 11.266 1.00 95.06 182 MET A O 1
ATOM 1496 N N . PRO A 1 183 ? -3.910 11.212 9.830 1.00 97.00 183 PRO A N 1
ATOM 1497 C CA . PRO A 1 183 ? -5.120 10.810 10.545 1.00 97.00 183 PRO A CA 1
ATOM 1498 C C . PRO A 1 183 ? -4.804 10.329 11.964 1.00 97.00 183 PRO A C 1
ATOM 1500 O O . PRO A 1 183 ? -3.771 9.692 12.193 1.00 97.00 183 PRO A O 1
ATOM 1503 N N . SER A 1 184 ? -5.682 10.620 12.921 1.00 97.69 184 SER A N 1
ATOM 1504 C CA . SER A 1 184 ? -5.613 10.023 14.259 1.00 97.69 184 SER A CA 1
ATOM 1505 C C . SER A 1 184 ? -6.008 8.544 14.231 1.00 97.69 184 SER A C 1
ATOM 1507 O O . SER A 1 184 ? -6.639 8.078 13.280 1.00 97.69 184 SER A O 1
ATOM 1509 N N . THR A 1 185 ? -5.672 7.810 15.288 1.00 97.56 185 THR A N 1
ATOM 1510 C CA . THR A 1 185 ? -6.048 6.400 15.464 1.00 97.56 185 THR A CA 1
ATOM 1511 C C . THR A 1 185 ? -7.572 6.210 15.358 1.00 97.56 185 THR A C 1
ATOM 1513 O O . THR A 1 185 ? -8.036 5.293 14.684 1.00 97.56 185 THR A O 1
ATOM 1516 N N . GLU A 1 186 ? -8.375 7.134 15.898 1.00 96.88 186 GLU A N 1
ATOM 1517 C CA . GLU A 1 186 ? -9.843 7.103 15.801 1.00 96.88 186 GLU A CA 1
ATOM 1518 C C . GLU A 1 186 ? -10.338 7.342 14.370 1.00 96.88 186 GLU A C 1
ATOM 1520 O O . GLU A 1 186 ? -11.259 6.672 13.905 1.00 96.88 186 GLU A O 1
ATOM 1525 N N . GLN A 1 187 ? -9.728 8.286 13.644 1.00 97.38 187 GLN A N 1
ATOM 1526 C CA . GLN A 1 187 ? -10.075 8.547 12.244 1.00 97.38 187 GLN A CA 1
ATOM 1527 C C . GLN A 1 187 ? -9.736 7.353 11.349 1.00 97.38 187 GLN A C 1
ATOM 1529 O O . GLN A 1 187 ? -10.482 7.060 10.414 1.00 97.38 187 GLN A O 1
ATOM 1534 N N . ILE A 1 188 ? -8.633 6.659 11.643 1.00 97.88 188 ILE A N 1
ATOM 1535 C CA . ILE A 1 188 ? -8.282 5.406 10.978 1.00 97.88 188 ILE A CA 1
ATOM 1536 C C . ILE A 1 188 ? -9.349 4.355 11.282 1.00 97.88 188 ILE A C 1
ATOM 1538 O O . ILE A 1 188 ? -9.917 3.814 10.341 1.00 97.88 188 ILE A O 1
ATOM 1542 N N . ALA A 1 189 ? -9.688 4.109 12.550 1.00 95.94 189 ALA A N 1
ATOM 1543 C CA . ALA A 1 189 ? -10.701 3.116 12.914 1.00 95.94 189 ALA A CA 1
ATOM 1544 C C . ALA A 1 189 ? -12.053 3.382 12.221 1.00 95.94 189 ALA A C 1
ATOM 1546 O O . ALA A 1 189 ? -12.645 2.479 11.636 1.00 95.94 189 ALA A O 1
ATOM 1547 N N . LEU A 1 190 ? -12.501 4.643 12.166 1.00 95.38 190 LEU A N 1
ATOM 1548 C CA . LEU A 1 190 ? -13.721 5.031 11.444 1.00 95.38 190 LEU A CA 1
ATOM 1549 C C . LEU A 1 190 ? -13.649 4.768 9.933 1.00 95.38 190 LEU A C 1
ATOM 1551 O O . LEU A 1 190 ? -14.670 4.491 9.302 1.00 95.38 190 LEU A O 1
ATOM 1555 N N . ALA A 1 191 ? -12.461 4.853 9.332 1.00 95.25 191 ALA A N 1
ATOM 1556 C CA . ALA A 1 191 ? -12.272 4.519 7.927 1.00 95.25 191 ALA A CA 1
ATOM 1557 C C . ALA A 1 191 ? -12.363 3.003 7.668 1.00 95.25 191 ALA A C 1
ATOM 1559 O O . ALA A 1 191 ? -12.594 2.605 6.525 1.00 95.25 191 ALA A O 1
ATOM 1560 N N . PHE A 1 192 ? -12.245 2.155 8.689 1.00 94.69 192 PHE A N 1
ATOM 1561 C CA . PHE A 1 192 ? -12.334 0.698 8.593 1.00 94.69 192 PHE A CA 1
ATOM 1562 C C . PHE A 1 192 ? -13.447 0.163 9.514 1.00 94.69 192 PHE A C 1
ATOM 1564 O O . PHE A 1 192 ? -13.162 -0.487 10.509 1.00 94.69 192 PHE A O 1
ATOM 1571 N N . PRO A 1 193 ? -14.733 0.406 9.197 1.00 75.12 193 PRO A N 1
ATOM 1572 C CA . PRO A 1 193 ? -15.844 0.054 10.089 1.00 75.12 193 PRO A CA 1
ATOM 1573 C C . PRO A 1 193 ? -16.080 -1.458 10.240 1.00 75.12 193 PRO A C 1
ATOM 1575 O O . PRO A 1 193 ? -16.840 -1.864 11.112 1.00 75.12 193 PRO A O 1
ATOM 1578 N N . GLU A 1 194 ? -15.458 -2.280 9.393 1.00 66.06 194 GLU A N 1
ATOM 1579 C CA . GLU A 1 194 ? -15.494 -3.746 9.488 1.00 66.06 194 GLU A CA 1
ATOM 1580 C C . GLU A 1 194 ? -14.297 -4.319 10.274 1.00 66.06 194 GLU A C 1
ATOM 1582 O O . GLU A 1 194 ? -14.055 -5.524 10.202 1.00 66.06 194 GLU A O 1
ATOM 1587 N N . ALA A 1 195 ? -13.533 -3.464 10.977 1.00 54.31 195 ALA A N 1
ATOM 1588 C CA . ALA A 1 195 ? -12.310 -3.848 11.679 1.00 54.31 195 ALA A CA 1
ATOM 1589 C C . ALA A 1 195 ? -12.488 -4.395 13.105 1.00 54.31 195 ALA A C 1
ATOM 1591 O O . ALA A 1 195 ? -13.438 -3.968 13.799 1.00 54.31 195 ALA A O 1
#

Foldseek 3Di:
DPVVVVVVVVVVVVVVVVVVVVPPDPPPPPDDPDPDDDDDDDDDDDDDDDDDDDDPDDPVVDDDDVPDDDPDDDDDQDDPLLVVLVVLLCVLCVQKDKDAFAFLLVVADDDPPDDPVVVCVLGVPDTAGMFIAGPVRHTAATEHEDEPCCVVDPVSVVNVVSVCVSCVVRVHHYYYDYSVCRDGSVRSNVVVVVD

InterPro domains:
  IPR024402 Domain of unknown function DUF2726 [PF10881] (75-188)

Secondary structure (DSSP, 8-state):
--HHHHHHHHHHHHHHHHHHTTSS------------------PPPP-------------------TTSPP------SS-HHHHHHHHHHHHH-TTSEEEEEEEHHHH--PPTTS-HHHHHHHHTT-EEEEEEE-TT--EEEEEEEE-GGGGT-HHHHHHHHHHHHHHHHTT--EEEEEGGGPPPHHHHHHH-TT-